Protein AF-A0A521VMC2-F1 (afdb_monomer_lite)

Secondary structure (DSSP, 8-state):
-PPPPP----PPP-----------------PPPPPPP--PPPPPP----------PPPP------PPPPP--------------------------SSS---EEEE-TTS-EEEE-TTS-SSS-TTS-SSSSSS-SS---------------EEE-HHHHHHHHTTT---HHHHHHHHHHHHHHHHHHHHHHHHHHHHHHSTT--HHHHHHHEEEE---SS--EEEEEEP-PPEESTTTS--EEETTEEE-SS--S-EEETT--EE-GGGGGS-EEEE-TTS-EEEEEESSSSS--EEEEEEPPHHHHHHHTTHHHHHHHHHHHHHHHHHHHHHHHHHTTT-

Structure (mmCIF, N/CA/C/O backbone):
data_AF-A0A521VMC2-F1
#
_entry.id   AF-A0A521VMC2-F1
#
loop_
_atom_site.group_PDB
_atom_site.id
_atom_site.type_symbol
_atom_site.label_atom_id
_atom_site.label_alt_id
_atom_site.label_comp_id
_atom_site.label_asym_id
_atom_site.label_entity_id
_atom_site.label_seq_id
_atom_site.pdbx_PDB_ins_code
_atom_site.Cartn_x
_atom_site.Cartn_y
_atom_site.Cartn_z
_atom_site.occupancy
_atom_site.B_iso_or_equiv
_atom_site.auth_seq_id
_atom_site.auth_comp_id
_atom_site.auth_asym_id
_atom_site.auth_atom_id
_atom_site.pdbx_PDB_model_num
ATOM 1 N N . MET A 1 1 ? 78.016 25.605 23.713 1.00 47.38 1 MET A N 1
ATOM 2 C CA . MET A 1 1 ? 77.134 24.576 23.118 1.00 47.38 1 MET A CA 1
ATOM 3 C C . MET A 1 1 ? 75.818 24.563 23.894 1.00 47.38 1 MET A C 1
ATOM 5 O O . MET A 1 1 ? 75.829 24.084 25.021 1.00 47.38 1 MET A O 1
ATOM 9 N N . PRO A 1 2 ? 74.733 25.185 23.397 1.00 53.31 2 PRO A N 1
ATOM 10 C CA . PRO A 1 2 ? 73.486 25.302 24.153 1.00 53.31 2 PRO A CA 1
ATOM 11 C C . PRO A 1 2 ? 72.565 24.083 23.977 1.00 53.31 2 PRO A C 1
ATOM 13 O O . PRO A 1 2 ? 72.491 23.484 22.905 1.00 53.31 2 PRO A O 1
ATOM 16 N N . ALA A 1 3 ? 71.875 23.740 25.066 1.00 48.84 3 ALA A N 1
ATOM 17 C CA . ALA A 1 3 ? 70.981 22.596 25.228 1.00 48.84 3 ALA A CA 1
ATOM 18 C C . ALA A 1 3 ? 69.609 22.775 24.532 1.00 48.84 3 ALA A C 1
ATOM 20 O O . ALA A 1 3 ? 69.144 23.906 24.368 1.00 48.84 3 ALA A O 1
ATOM 21 N N . PRO A 1 4 ? 68.925 21.676 24.151 1.00 62.75 4 PRO A N 1
ATOM 22 C CA . PRO A 1 4 ? 67.634 21.732 23.469 1.00 62.75 4 PRO A CA 1
ATOM 23 C C . PRO A 1 4 ? 66.459 21.951 24.436 1.00 62.75 4 PRO A C 1
ATOM 25 O O . PRO A 1 4 ? 66.307 21.256 25.439 1.00 62.75 4 PRO A O 1
ATOM 28 N N . SER A 1 5 ? 65.588 22.902 24.086 1.00 57.06 5 SER A N 1
ATOM 29 C CA . SER A 1 5 ? 64.347 23.211 24.797 1.00 57.06 5 SER A CA 1
ATOM 30 C C . SER A 1 5 ? 63.204 22.280 24.374 1.00 57.06 5 SER A C 1
ATOM 32 O O . SER A 1 5 ? 62.915 22.082 23.192 1.00 57.06 5 SER A O 1
ATOM 34 N N . THR A 1 6 ? 62.519 21.700 25.358 1.00 60.75 6 THR A N 1
ATOM 35 C CA . THR A 1 6 ? 61.324 20.874 25.166 1.00 60.75 6 THR A CA 1
ATOM 36 C C . THR A 1 6 ? 60.076 21.759 25.145 1.00 60.75 6 THR A C 1
ATOM 38 O O . THR A 1 6 ? 59.728 22.434 26.111 1.00 60.75 6 THR A O 1
ATOM 41 N N . ARG A 1 7 ? 59.382 21.776 24.001 1.00 55.44 7 ARG A N 1
ATOM 42 C CA . ARG A 1 7 ? 58.152 22.549 23.782 1.00 55.44 7 ARG A CA 1
ATOM 43 C C . ARG A 1 7 ? 56.924 21.680 24.062 1.00 55.44 7 ARG A C 1
ATOM 45 O O . ARG A 1 7 ? 56.519 20.870 23.230 1.00 55.44 7 ARG A O 1
ATOM 52 N N . THR A 1 8 ? 56.315 21.872 25.227 1.00 57.06 8 THR A N 1
ATOM 53 C CA . THR A 1 8 ? 55.084 21.194 25.663 1.00 57.06 8 THR A CA 1
ATOM 54 C C . THR A 1 8 ? 53.866 21.715 24.891 1.00 57.06 8 THR A C 1
ATOM 56 O O . THR A 1 8 ? 53.597 22.915 24.834 1.00 57.06 8 THR A O 1
ATOM 59 N N . LYS A 1 9 ? 53.115 20.801 24.268 1.00 57.03 9 LYS A N 1
ATOM 60 C CA . LYS A 1 9 ? 51.933 21.083 23.443 1.00 57.03 9 LYS A CA 1
ATOM 61 C C . LYS A 1 9 ? 50.690 21.170 24.337 1.00 57.03 9 LYS A C 1
ATOM 63 O O . LYS A 1 9 ? 50.189 20.154 24.807 1.00 57.03 9 LYS A O 1
ATOM 68 N N . VAL A 1 10 ? 50.196 22.386 24.568 1.00 56.59 10 VAL A N 1
ATOM 69 C CA . VAL A 1 10 ? 48.967 22.657 25.333 1.00 56.59 10 VAL A CA 1
ATOM 70 C C . VAL A 1 10 ? 47.746 22.177 24.539 1.00 56.59 10 VAL A C 1
ATOM 72 O O . VAL A 1 10 ? 47.443 22.689 23.458 1.00 56.59 10 VAL A O 1
ATOM 75 N N . GLY A 1 11 ? 47.049 21.169 25.067 1.00 49.25 11 GLY A N 1
ATOM 76 C CA . GLY A 1 11 ? 45.782 20.670 24.539 1.00 49.25 11 GLY A CA 1
ATOM 77 C C . GLY A 1 11 ? 44.644 21.657 24.805 1.00 49.25 11 GLY A C 1
ATOM 78 O O . GLY A 1 11 ? 44.392 22.039 25.945 1.00 49.25 11 GLY A O 1
ATOM 79 N N . ARG A 1 12 ? 43.944 22.073 23.745 1.00 52.28 12 ARG A N 1
ATOM 80 C CA . ARG A 1 12 ? 42.739 22.907 23.836 1.00 52.28 12 ARG A CA 1
ATOM 81 C C . ARG A 1 12 ? 41.585 22.097 24.432 1.00 52.28 12 ARG A C 1
ATOM 83 O O . ARG A 1 12 ? 41.206 21.061 23.889 1.00 52.28 12 ARG A O 1
ATOM 90 N N . GLY A 1 13 ? 41.035 22.599 25.536 1.00 43.31 13 GLY A N 1
ATOM 91 C CA . GLY A 1 13 ? 39.908 22.019 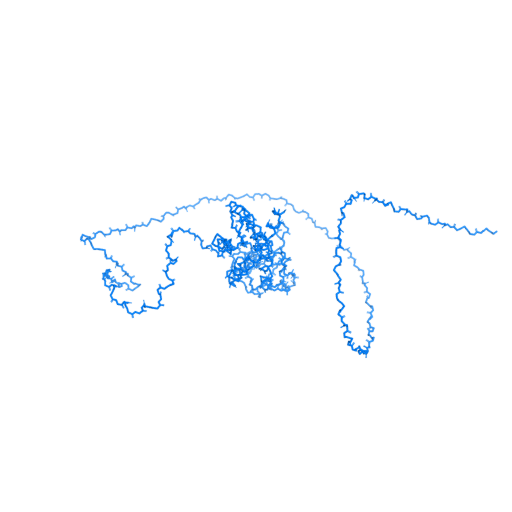26.256 1.00 43.31 13 GLY A CA 1
ATOM 92 C C . GLY A 1 13 ? 38.609 22.021 25.447 1.00 43.31 13 GLY A C 1
ATOM 93 O O . GLY A 1 13 ? 38.193 23.037 24.892 1.00 43.31 13 GLY A O 1
ATOM 94 N N . PHE A 1 14 ? 37.952 20.864 25.419 1.00 46.53 14 PHE A N 1
ATOM 95 C CA . PHE A 1 14 ? 36.577 20.701 24.959 1.00 46.53 14 PHE A CA 1
ATOM 96 C C . PHE A 1 14 ? 35.624 21.168 26.068 1.00 46.53 14 PHE A C 1
ATOM 98 O O . PHE A 1 14 ? 35.497 20.526 27.111 1.00 46.53 14 PHE A O 1
ATOM 105 N N . ALA A 1 15 ? 34.943 22.291 25.843 1.00 47.53 15 ALA A N 1
ATOM 106 C CA . ALA A 1 15 ? 33.894 22.784 26.725 1.00 47.53 15 ALA A CA 1
ATOM 107 C C . ALA A 1 15 ? 32.687 21.828 26.702 1.00 47.53 15 ALA A C 1
ATOM 109 O O . ALA A 1 15 ? 31.980 21.697 25.699 1.00 47.53 15 ALA A O 1
ATOM 110 N N . SER A 1 16 ? 32.443 21.155 27.826 1.00 42.50 16 SER A N 1
ATOM 111 C CA . SER A 1 16 ? 31.274 20.305 28.040 1.00 42.50 16 SER A CA 1
ATOM 112 C C . SER A 1 16 ? 30.053 21.167 28.386 1.00 42.50 16 SER A C 1
ATOM 114 O O . SER A 1 16 ? 29.920 21.718 29.478 1.00 42.50 16 SER A O 1
ATOM 116 N N . ARG A 1 17 ? 29.110 21.286 27.443 1.00 47.78 17 ARG A N 1
ATOM 117 C CA . ARG A 1 17 ? 27.772 21.832 27.714 1.00 47.78 17 ARG A CA 1
ATOM 118 C C . ARG A 1 17 ? 26.993 20.848 28.592 1.00 47.78 17 ARG A C 1
ATOM 120 O O . ARG A 1 17 ? 26.439 19.865 28.102 1.00 47.78 17 ARG A O 1
ATOM 127 N N . ARG A 1 18 ? 26.921 21.138 29.895 1.00 41.91 18 ARG A N 1
ATOM 128 C CA . ARG A 1 18 ? 25.981 20.515 30.841 1.00 41.91 18 ARG A CA 1
ATOM 129 C C . ARG A 1 18 ? 24.544 20.891 30.467 1.00 41.91 18 ARG A C 1
ATOM 131 O O . ARG A 1 18 ? 24.069 21.978 30.776 1.00 41.91 18 ARG A O 1
ATOM 138 N N . SER A 1 19 ? 23.837 19.966 29.827 1.00 47.84 19 SER A N 1
ATOM 139 C CA . SER A 1 19 ? 22.377 19.987 29.716 1.00 47.84 19 SER A CA 1
ATOM 140 C C . SER A 1 19 ? 21.775 19.489 31.033 1.00 47.84 19 SER A C 1
ATOM 142 O O . SER A 1 19 ? 21.706 18.282 31.266 1.00 47.84 19 SER A O 1
ATOM 144 N N . ARG A 1 20 ? 21.309 20.412 31.882 1.00 47.72 20 ARG A N 1
ATOM 145 C CA . ARG A 1 20 ? 20.360 20.112 32.962 1.00 47.72 20 ARG A CA 1
ATOM 146 C C . ARG A 1 20 ? 19.040 19.660 32.322 1.00 47.72 20 ARG A C 1
ATOM 148 O O . ARG A 1 20 ? 18.295 20.485 31.804 1.00 47.72 20 ARG A O 1
ATOM 155 N N . ARG A 1 21 ? 18.753 18.357 32.344 1.00 46.22 21 ARG A N 1
ATOM 156 C CA . ARG A 1 21 ? 17.388 17.840 32.192 1.00 46.22 21 ARG A CA 1
ATOM 157 C C . ARG A 1 21 ? 16.979 17.170 33.491 1.00 46.22 21 ARG A C 1
ATOM 159 O O . ARG A 1 21 ? 17.631 16.244 33.962 1.00 46.22 21 ARG A O 1
ATOM 166 N N . SER A 1 22 ? 15.920 17.734 34.047 1.00 45.59 22 SER A N 1
ATOM 167 C CA . SER A 1 22 ? 15.132 17.277 35.175 1.00 45.59 22 SER A CA 1
ATOM 168 C C . SER A 1 22 ? 14.771 15.798 35.051 1.00 45.59 22 SER A C 1
ATOM 170 O O . SER A 1 22 ? 14.434 15.297 33.976 1.00 45.59 22 SER A O 1
ATOM 172 N N . GLY A 1 23 ? 14.890 15.107 36.183 1.00 42.28 23 GLY A N 1
ATOM 173 C CA . GLY A 1 23 ? 14.627 13.689 36.320 1.00 42.28 23 GLY A CA 1
ATOM 174 C C . GLY A 1 23 ? 13.156 13.346 36.126 1.00 42.28 23 GLY A C 1
ATOM 175 O O . GLY A 1 23 ? 12.252 13.998 36.641 1.00 42.28 23 GLY A O 1
ATOM 176 N N . THR A 1 24 ? 12.932 12.253 35.412 1.00 44.72 24 THR A N 1
ATOM 177 C CA . THR A 1 24 ? 11.741 11.423 35.564 1.00 44.72 24 THR A CA 1
ATOM 178 C C . THR A 1 24 ? 12.272 10.010 35.735 1.00 44.72 24 THR A C 1
ATOM 180 O O . THR A 1 24 ? 12.821 9.429 34.799 1.00 44.72 24 THR A O 1
ATOM 183 N N . ALA A 1 25 ? 12.217 9.508 36.967 1.00 40.84 25 ALA A N 1
ATOM 184 C CA . ALA A 1 25 ? 12.682 8.178 37.318 1.00 40.84 25 ALA A CA 1
ATOM 185 C C . ALA A 1 25 ? 11.869 7.132 36.539 1.00 40.84 25 ALA A C 1
ATOM 187 O O . ALA A 1 25 ? 10.687 6.921 36.803 1.00 40.84 25 ALA A O 1
ATOM 188 N N . GLN A 1 26 ? 12.495 6.490 35.552 1.00 43.34 26 GLN A N 1
ATOM 189 C CA . GLN A 1 26 ? 11.982 5.256 34.973 1.00 43.34 26 GLN A CA 1
ATOM 190 C C . GLN A 1 26 ? 12.549 4.092 35.776 1.00 43.34 26 GLN A C 1
ATOM 192 O O . GLN A 1 26 ? 13.723 3.745 35.653 1.00 43.34 26 GLN A O 1
ATOM 197 N N . ILE A 1 27 ? 11.694 3.493 36.601 1.00 49.38 27 ILE A N 1
ATOM 198 C CA . ILE A 1 27 ? 11.939 2.199 37.228 1.00 49.38 27 ILE A CA 1
ATOM 199 C C . ILE A 1 27 ? 12.006 1.163 36.098 1.00 49.38 27 ILE A C 1
ATOM 201 O O . ILE A 1 27 ? 10.996 0.772 35.513 1.00 49.38 27 ILE A O 1
ATOM 205 N N . PHE A 1 28 ? 13.224 0.756 35.748 1.00 37.28 28 PHE A N 1
ATOM 206 C CA . PHE A 1 28 ? 13.480 -0.378 34.870 1.00 37.28 28 PHE A CA 1
ATOM 207 C C . PHE A 1 28 ? 13.308 -1.664 35.684 1.00 37.28 28 PHE A C 1
ATOM 209 O O . PHE A 1 28 ? 14.240 -2.120 36.344 1.00 37.28 28 PHE A O 1
ATOM 216 N N . CYS A 1 29 ? 12.135 -2.291 35.605 1.00 43.41 29 CYS A N 1
ATOM 217 C CA . CYS A 1 29 ? 11.990 -3.689 36.004 1.00 43.41 29 CYS A CA 1
ATOM 218 C C . CYS A 1 29 ? 12.770 -4.557 35.003 1.00 43.41 29 CYS A C 1
ATOM 220 O O . CYS A 1 29 ? 12.263 -4.936 33.943 1.00 43.41 29 CYS A O 1
ATOM 222 N N . ARG A 1 30 ? 14.041 -4.838 35.316 1.00 35.59 30 ARG A N 1
ATOM 223 C CA . ARG A 1 30 ? 14.834 -5.874 34.648 1.00 35.59 30 ARG A CA 1
ATOM 224 C C . ARG A 1 30 ? 14.176 -7.223 34.925 1.00 35.59 30 ARG A C 1
ATOM 226 O O . ARG A 1 30 ? 14.234 -7.744 36.030 1.00 35.59 30 ARG A O 1
ATOM 233 N N . ARG A 1 31 ? 13.548 -7.783 33.896 1.00 41.66 31 ARG A N 1
ATOM 234 C CA . ARG A 1 31 ? 13.085 -9.172 33.877 1.00 41.66 31 ARG A CA 1
ATOM 235 C C . ARG A 1 31 ? 14.323 -10.089 33.920 1.00 41.66 31 ARG A C 1
ATOM 237 O O . ARG A 1 31 ? 15.208 -9.887 33.081 1.00 41.66 31 ARG A O 1
ATOM 244 N N . PRO A 1 32 ? 14.422 -11.062 34.841 1.00 46.88 32 PRO A N 1
ATOM 245 C CA . PRO A 1 32 ? 15.520 -12.020 34.831 1.00 46.88 32 PRO A CA 1
ATOM 246 C C . PRO A 1 32 ? 15.428 -12.869 33.557 1.00 46.88 32 PRO A C 1
ATOM 248 O O . PRO A 1 32 ? 14.371 -13.408 33.223 1.00 46.88 32 PRO A O 1
ATOM 251 N N . ARG A 1 33 ? 16.529 -12.926 32.799 1.00 44.00 33 ARG A N 1
ATOM 252 C CA . ARG A 1 33 ? 16.690 -13.860 31.682 1.00 44.00 33 ARG A CA 1
ATOM 253 C C . ARG A 1 33 ? 16.953 -15.237 32.280 1.00 44.00 33 ARG A C 1
ATOM 255 O O . ARG A 1 33 ? 17.964 -15.414 32.952 1.00 44.00 33 ARG A O 1
ATOM 262 N N . ALA A 1 34 ? 16.046 -16.177 32.029 1.00 46.88 34 ALA A N 1
ATOM 263 C CA . ALA A 1 34 ? 16.331 -17.593 32.194 1.00 46.88 34 ALA A CA 1
ATOM 264 C C . ALA A 1 34 ? 17.528 -17.954 31.301 1.00 46.88 34 ALA A C 1
ATOM 266 O O . ALA A 1 34 ? 17.599 -17.529 30.144 1.00 46.88 34 ALA A O 1
ATOM 267 N N . ALA A 1 35 ? 18.494 -18.651 31.887 1.00 42.44 35 ALA A N 1
ATOM 268 C CA . ALA A 1 35 ? 19.681 -19.136 31.213 1.00 42.44 35 ALA A CA 1
ATOM 269 C C . ALA A 1 35 ? 19.303 -20.312 30.301 1.00 42.44 35 ALA A C 1
ATOM 271 O O . ALA A 1 35 ? 18.850 -21.344 30.786 1.00 42.44 35 ALA A O 1
ATOM 272 N N . ASP A 1 36 ? 19.500 -20.149 28.993 1.00 49.56 36 ASP A N 1
ATOM 273 C CA . ASP A 1 36 ? 19.502 -21.265 28.047 1.00 49.56 36 ASP A CA 1
ATOM 274 C C . ASP A 1 36 ? 20.882 -21.951 28.076 1.00 49.56 36 ASP A C 1
ATOM 276 O O . ASP A 1 36 ? 21.906 -21.266 27.945 1.00 49.56 36 ASP A O 1
ATOM 280 N N . PRO A 1 37 ? 20.955 -23.287 28.217 1.00 59.66 37 PRO A N 1
ATOM 281 C CA . PRO A 1 37 ? 22.210 -24.016 28.131 1.00 59.66 37 PRO A CA 1
ATOM 282 C C . PRO A 1 37 ? 22.691 -24.089 26.675 1.00 59.66 37 PRO A C 1
ATOM 284 O O . PRO A 1 37 ? 22.075 -24.693 25.795 1.00 59.66 37 PRO A O 1
ATOM 287 N N . VAL A 1 38 ? 23.844 -23.468 26.433 1.00 48.94 38 VAL A N 1
ATOM 288 C CA . VAL A 1 38 ? 24.575 -23.475 25.163 1.00 48.94 38 VAL A CA 1
ATOM 289 C C . VAL A 1 38 ? 25.096 -24.886 24.868 1.00 48.94 38 VAL A C 1
ATOM 291 O O . VAL A 1 38 ? 26.084 -25.325 25.455 1.00 48.94 38 VAL A O 1
ATOM 294 N N . ARG A 1 39 ? 24.489 -25.582 23.898 1.00 49.19 39 ARG A N 1
ATOM 295 C CA . ARG A 1 39 ? 25.140 -26.702 23.198 1.00 49.19 39 ARG A CA 1
ATOM 296 C C . ARG A 1 39 ? 26.198 -26.135 22.249 1.00 49.19 39 ARG A C 1
ATOM 298 O O . ARG A 1 39 ? 25.876 -25.533 21.227 1.00 49.19 39 ARG A O 1
ATOM 305 N N . ARG A 1 40 ? 27.467 -26.311 22.621 1.00 43.00 40 ARG A N 1
ATOM 306 C CA . ARG A 1 40 ? 28.641 -26.022 21.787 1.00 43.00 40 ARG A CA 1
ATOM 307 C C . ARG A 1 40 ? 28.708 -27.038 20.644 1.00 43.00 40 ARG A C 1
ATOM 309 O O . ARG A 1 40 ? 28.748 -28.237 20.898 1.00 43.00 40 ARG A O 1
ATOM 316 N N . ALA A 1 41 ? 28.735 -26.554 19.406 1.00 51.94 41 ALA A N 1
ATOM 317 C CA . ALA A 1 41 ? 29.126 -27.345 18.243 1.00 51.94 41 ALA A CA 1
ATOM 318 C C . ALA A 1 41 ? 30.655 -27.250 18.046 1.00 51.94 41 ALA A C 1
ATOM 320 O O . ALA A 1 41 ? 31.220 -26.181 18.303 1.00 51.94 41 ALA A O 1
ATOM 321 N N . PRO A 1 42 ? 31.332 -28.328 17.609 1.00 59.34 42 PRO A N 1
ATOM 322 C CA . PRO A 1 42 ? 32.771 -28.317 17.377 1.00 59.34 42 PRO A CA 1
ATOM 323 C C . PRO A 1 42 ? 33.139 -27.519 16.119 1.00 59.34 42 PRO A C 1
ATOM 325 O O . PRO A 1 42 ? 32.533 -27.658 15.057 1.00 59.34 42 PRO A O 1
ATOM 328 N N . VAL A 1 43 ? 34.163 -26.681 16.266 1.00 48.09 43 VAL A N 1
ATOM 329 C CA . VAL A 1 43 ? 34.804 -25.900 15.205 1.00 48.09 43 VAL A CA 1
ATOM 330 C C . VAL A 1 43 ? 35.825 -26.797 14.504 1.00 48.09 43 VAL A C 1
ATOM 332 O O . VAL A 1 43 ? 36.722 -27.327 15.152 1.00 48.09 43 VAL A O 1
ATOM 335 N N . SER A 1 44 ? 35.699 -26.961 13.188 1.00 48.12 44 SER A N 1
ATOM 336 C CA . SER A 1 44 ? 36.739 -27.565 12.344 1.00 48.12 44 SER A CA 1
ATOM 337 C C . SER A 1 44 ? 37.728 -26.486 11.877 1.00 48.12 44 SER A C 1
ATOM 339 O O . SER A 1 44 ? 37.274 -25.425 11.437 1.00 48.12 44 SER A O 1
ATOM 341 N N . PRO A 1 45 ? 39.054 -26.711 11.936 1.00 57.34 45 PRO A N 1
ATOM 342 C CA . PRO A 1 45 ? 40.042 -25.804 11.362 1.00 57.34 45 PRO A CA 1
ATOM 343 C C . PRO A 1 45 ? 40.356 -26.217 9.917 1.00 57.34 45 PRO A C 1
ATOM 345 O O . PRO A 1 45 ? 40.604 -27.386 9.638 1.00 57.34 45 PRO A O 1
ATOM 348 N N . GLY A 1 46 ? 40.352 -25.264 8.983 1.00 39.09 46 GLY A N 1
ATOM 349 C CA . GLY A 1 46 ? 40.568 -25.582 7.572 1.00 39.09 46 GLY A CA 1
ATOM 350 C C . GLY A 1 46 ? 40.922 -24.380 6.706 1.00 39.09 46 GLY A C 1
ATOM 351 O O . GLY A 1 46 ? 40.065 -23.838 6.025 1.00 39.09 46 GLY A O 1
ATOM 352 N N . ALA A 1 47 ? 42.213 -24.050 6.732 1.00 38.28 47 ALA A N 1
ATOM 353 C CA . ALA A 1 47 ? 43.050 -23.696 5.585 1.00 38.28 47 ALA A CA 1
ATOM 354 C C . ALA A 1 47 ? 42.871 -22.379 4.784 1.00 38.28 47 ALA A C 1
ATOM 356 O O . ALA A 1 47 ? 41.796 -21.949 4.384 1.00 38.28 47 ALA A O 1
ATOM 357 N N . ALA A 1 48 ? 44.062 -21.885 4.419 1.00 40.97 48 ALA A N 1
ATOM 358 C CA . ALA A 1 48 ? 44.429 -21.164 3.199 1.00 40.97 48 ALA A CA 1
ATOM 359 C C . ALA A 1 48 ? 44.275 -19.634 3.176 1.00 40.97 48 ALA A C 1
ATOM 361 O O . ALA A 1 48 ? 43.308 -19.044 2.698 1.00 40.97 48 ALA A O 1
ATOM 362 N N . ALA A 1 49 ? 45.376 -19.003 3.591 1.00 48.41 49 ALA A N 1
ATOM 363 C CA . ALA A 1 49 ? 45.780 -17.665 3.207 1.00 48.41 49 ALA A CA 1
ATOM 364 C C . ALA A 1 49 ? 45.901 -17.535 1.675 1.00 48.41 49 ALA A C 1
ATOM 366 O O . ALA A 1 49 ? 46.662 -18.257 1.036 1.00 48.41 49 ALA A O 1
ATOM 367 N N . GLY A 1 50 ? 45.195 -16.563 1.098 1.00 45.78 50 GLY A N 1
ATOM 368 C CA . GLY A 1 50 ? 45.336 -16.160 -0.299 1.00 45.78 50 GLY A CA 1
ATOM 369 C C . GLY A 1 50 ? 45.617 -14.666 -0.395 1.00 45.78 50 GLY A C 1
ATOM 370 O O . GLY A 1 50 ? 44.697 -13.851 -0.346 1.00 45.78 50 GLY A O 1
ATOM 371 N N . ARG A 1 51 ? 46.901 -14.313 -0.534 1.00 49.56 51 ARG A N 1
ATOM 372 C CA . ARG A 1 51 ? 47.380 -12.972 -0.901 1.00 49.56 51 ARG A CA 1
ATOM 373 C C . ARG A 1 51 ? 46.654 -12.490 -2.162 1.00 49.56 51 ARG A C 1
ATOM 375 O O . ARG A 1 51 ? 46.650 -13.195 -3.168 1.00 49.56 51 ARG A O 1
ATOM 382 N N . ARG A 1 52 ? 46.123 -11.264 -2.159 1.00 44.94 52 ARG A N 1
ATOM 383 C CA . ARG A 1 52 ? 45.847 -10.531 -3.403 1.00 44.94 52 ARG A CA 1
ATOM 384 C C . ARG A 1 52 ? 46.467 -9.145 -3.356 1.00 44.94 52 ARG A C 1
ATOM 386 O O . ARG A 1 52 ? 46.333 -8.404 -2.389 1.00 44.94 52 ARG A O 1
ATOM 393 N N . GLN A 1 53 ? 47.207 -8.907 -4.427 1.00 45.41 53 GLN A N 1
ATOM 394 C CA . GLN A 1 53 ? 48.111 -7.809 -4.698 1.00 45.41 53 GLN A CA 1
ATOM 395 C C . GLN A 1 53 ? 47.355 -6.491 -4.878 1.00 45.41 53 GLN A C 1
ATOM 397 O O . GLN A 1 53 ? 46.214 -6.461 -5.346 1.00 45.41 53 GLN A O 1
ATOM 402 N N . GLY A 1 54 ? 48.022 -5.407 -4.485 1.00 42.91 54 GLY A N 1
ATOM 403 C CA . GLY A 1 54 ? 47.558 -4.040 -4.660 1.00 42.91 54 GLY A CA 1
ATOM 404 C C . GLY A 1 54 ? 47.498 -3.635 -6.130 1.00 42.91 54 GLY A C 1
ATOM 405 O O . GLY A 1 54 ? 48.348 -4.007 -6.933 1.00 42.91 54 GLY A O 1
ATOM 406 N N . VAL A 1 55 ? 46.486 -2.834 -6.457 1.00 53.91 55 VAL A N 1
ATOM 407 C CA . VAL A 1 55 ? 46.355 -2.148 -7.744 1.00 53.91 55 VAL A CA 1
ATOM 408 C C . VAL A 1 55 ? 46.622 -0.658 -7.501 1.00 53.91 55 VAL A C 1
ATOM 410 O O . VAL A 1 55 ? 45.969 -0.076 -6.628 1.00 53.91 55 VAL A O 1
ATOM 413 N N . PRO A 1 56 ? 47.553 -0.019 -8.231 1.00 58.16 56 PRO A N 1
ATOM 414 C CA . PRO A 1 56 ? 47.807 1.409 -8.093 1.00 58.16 56 PRO A CA 1
ATOM 415 C C . PRO A 1 56 ? 46.675 2.240 -8.717 1.00 58.16 56 PRO A C 1
ATOM 417 O O . PRO A 1 56 ? 46.164 1.945 -9.798 1.00 58.16 56 PRO A O 1
ATOM 420 N N . ARG A 1 57 ? 46.274 3.302 -8.009 1.00 42.91 57 ARG A N 1
ATOM 421 C CA . ARG A 1 57 ? 45.322 4.319 -8.477 1.00 42.91 57 ARG A CA 1
ATOM 422 C C . ARG A 1 57 ? 46.039 5.323 -9.383 1.00 42.91 57 ARG A C 1
ATOM 424 O O . ARG A 1 57 ? 46.987 5.964 -8.945 1.00 42.91 57 ARG A O 1
ATOM 431 N N . ALA A 1 58 ? 45.533 5.499 -10.601 1.00 49.53 58 ALA A N 1
ATOM 432 C CA . ALA A 1 58 ? 45.922 6.583 -11.501 1.00 49.53 58 ALA A CA 1
ATOM 433 C C . ALA A 1 58 ? 45.230 7.917 -11.122 1.00 49.53 58 ALA A C 1
ATOM 435 O O . ALA A 1 58 ? 44.099 7.892 -10.620 1.00 49.53 58 ALA A O 1
ATOM 436 N N . PRO A 1 59 ? 45.869 9.077 -11.369 1.00 54.38 59 PRO A N 1
ATOM 437 C CA . PRO A 1 59 ? 45.313 10.394 -11.070 1.00 54.38 59 PRO A CA 1
ATOM 438 C C . PRO A 1 59 ? 44.285 10.842 -12.122 1.00 54.38 59 PRO A C 1
ATOM 440 O O . PRO A 1 59 ? 44.530 10.818 -13.326 1.00 54.38 59 PRO A O 1
ATOM 443 N N . SER A 1 60 ? 43.117 11.286 -11.656 1.00 47.28 60 SER A N 1
ATOM 444 C CA . SER A 1 60 ? 42.066 11.887 -12.477 1.00 47.28 60 SER A CA 1
ATOM 445 C C . SER A 1 60 ? 42.362 13.368 -12.740 1.00 47.28 60 SER A C 1
ATOM 447 O O . SER A 1 60 ? 42.189 14.198 -11.847 1.00 47.28 60 SER A O 1
ATOM 449 N N . GLY A 1 61 ? 42.772 13.700 -13.965 1.00 42.56 61 GLY A N 1
ATOM 450 C CA . GLY A 1 61 ? 42.830 15.074 -14.466 1.00 42.56 61 GLY A CA 1
ATOM 451 C C . GLY A 1 61 ? 41.426 15.617 -14.751 1.00 42.56 61 GLY A C 1
ATOM 452 O O . GLY A 1 61 ? 40.689 15.063 -15.567 1.00 42.56 61 GLY A O 1
ATOM 453 N N . GLY A 1 62 ? 41.045 16.693 -14.063 1.00 41.00 62 GLY A N 1
ATOM 454 C CA . GLY A 1 62 ? 39.803 17.421 -14.309 1.00 41.00 62 GLY A CA 1
ATOM 455 C C . GLY A 1 62 ? 39.946 18.361 -15.505 1.00 41.00 62 GLY A C 1
ATOM 456 O O . GLY A 1 62 ? 40.761 19.277 -15.473 1.00 41.00 62 GLY A O 1
ATOM 457 N N . ARG A 1 63 ? 39.137 18.155 -16.550 1.00 41.47 63 ARG A N 1
ATOM 458 C CA . ARG A 1 63 ? 38.883 19.161 -17.591 1.00 41.47 63 ARG A CA 1
ATOM 459 C C . ARG A 1 63 ? 37.517 19.792 -17.348 1.00 41.47 63 ARG A C 1
ATOM 461 O O . ARG A 1 63 ? 36.487 19.122 -17.405 1.00 41.47 63 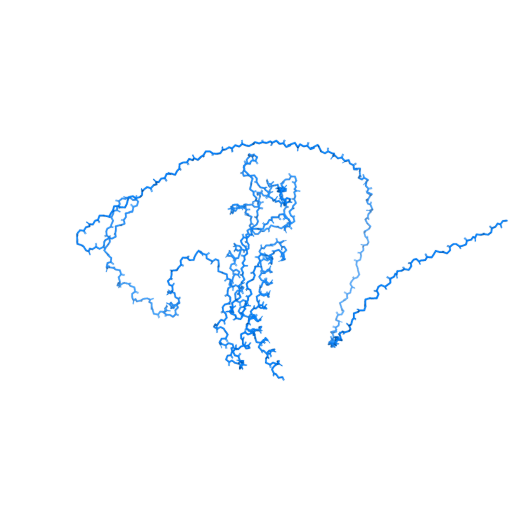ARG A O 1
ATOM 468 N N . GLU A 1 64 ? 37.544 21.084 -17.061 1.00 39.03 64 GLU A N 1
ATOM 469 C CA . GLU A 1 64 ? 36.391 21.958 -16.900 1.00 39.03 64 GLU A CA 1
ATOM 470 C C . GLU A 1 64 ? 35.860 22.343 -18.291 1.00 39.03 64 GLU A C 1
ATOM 472 O O . GLU A 1 64 ? 36.548 22.995 -19.072 1.00 39.03 64 GLU A O 1
ATOM 477 N N . ILE A 1 65 ? 34.646 21.902 -18.636 1.00 45.19 65 ILE A N 1
ATOM 478 C CA . ILE A 1 65 ? 33.969 22.283 -19.884 1.00 45.19 65 ILE A CA 1
ATOM 479 C C . ILE A 1 65 ? 32.890 23.311 -19.532 1.00 45.19 65 ILE A C 1
ATOM 481 O O . ILE A 1 65 ? 31.849 22.968 -18.966 1.00 45.19 65 ILE A O 1
ATOM 485 N N . ARG A 1 66 ? 33.147 24.581 -19.869 1.00 41.41 66 ARG A N 1
ATOM 486 C CA . ARG A 1 66 ? 32.154 25.666 -19.845 1.00 41.41 66 ARG A CA 1
ATOM 487 C C . ARG A 1 66 ? 31.211 25.532 -21.042 1.00 41.41 66 ARG A C 1
ATOM 489 O O . ARG A 1 66 ? 31.660 25.443 -22.180 1.00 41.41 66 ARG A O 1
ATOM 496 N N . PHE A 1 67 ? 29.905 25.583 -20.786 1.00 40.31 67 PHE A N 1
ATOM 497 C CA . PHE A 1 67 ? 28.873 25.712 -21.820 1.00 40.31 67 PHE A CA 1
ATOM 498 C C . PHE A 1 67 ? 28.389 27.167 -21.925 1.00 40.31 67 PHE A C 1
ATOM 500 O O . PHE A 1 67 ? 28.147 27.792 -20.888 1.00 40.31 67 PHE A O 1
ATOM 507 N N . PRO A 1 68 ? 28.183 27.708 -23.141 1.00 49.88 68 PRO A N 1
ATOM 508 C CA . PRO A 1 68 ? 27.601 29.030 -23.323 1.00 49.88 68 PRO A CA 1
ATOM 509 C C . PRO A 1 68 ? 26.078 29.019 -23.109 1.00 49.88 68 PRO A C 1
ATOM 511 O O . PRO A 1 68 ? 25.360 28.109 -23.532 1.00 49.88 68 PRO A O 1
ATOM 514 N N . ARG A 1 69 ? 25.585 30.080 -22.460 1.00 41.44 69 ARG A N 1
ATOM 515 C CA . ARG A 1 69 ? 24.163 30.428 -22.340 1.00 41.44 69 ARG A CA 1
ATOM 516 C C . ARG A 1 69 ? 23.598 30.798 -23.723 1.00 41.44 69 ARG A C 1
ATOM 518 O O . ARG A 1 69 ? 24.047 31.765 -24.322 1.00 41.44 69 ARG A O 1
ATOM 525 N N . ARG A 1 70 ? 22.562 30.087 -24.183 1.00 42.00 70 ARG A N 1
ATOM 526 C CA . ARG A 1 70 ? 21.535 30.604 -25.118 1.00 42.00 70 ARG A CA 1
ATOM 527 C C . ARG A 1 70 ? 20.321 30.966 -24.253 1.00 42.00 70 ARG A C 1
ATOM 529 O O . ARG A 1 70 ? 19.941 30.166 -23.404 1.00 42.00 70 ARG A O 1
ATOM 536 N N . GLY A 1 71 ? 19.756 32.167 -24.290 1.00 37.97 71 GLY A N 1
ATOM 537 C CA . GLY A 1 71 ? 19.334 32.923 -25.467 1.00 37.97 71 GLY A CA 1
ATOM 538 C C . GLY A 1 71 ? 17.807 32.828 -25.505 1.00 37.97 71 GLY A C 1
ATOM 539 O O . GLY A 1 71 ? 17.271 31.833 -25.983 1.00 37.97 71 GLY A O 1
ATOM 540 N N . ALA A 1 72 ? 17.137 33.792 -24.872 1.00 46.28 72 ALA A N 1
ATOM 541 C CA . ALA A 1 72 ? 15.684 33.911 -24.829 1.00 46.28 72 ALA A CA 1
ATOM 542 C C . ALA A 1 72 ? 15.163 34.383 -26.196 1.00 46.28 72 ALA A C 1
ATOM 544 O O . ALA A 1 72 ? 15.740 35.290 -26.788 1.00 46.28 72 ALA A O 1
ATOM 545 N N . GLY A 1 73 ? 14.088 33.766 -26.683 1.00 39.88 73 GLY A N 1
ATOM 546 C CA . GLY A 1 73 ? 13.446 34.101 -27.952 1.00 39.88 73 GLY A CA 1
ATOM 547 C C . GLY A 1 73 ? 11.949 33.830 -27.870 1.00 39.88 73 GLY A C 1
ATOM 548 O O . GLY A 1 73 ? 11.539 32.762 -27.424 1.00 39.88 73 GLY A O 1
ATOM 549 N N . ALA A 1 74 ? 11.183 34.858 -28.216 1.00 40.94 74 ALA A N 1
ATOM 550 C CA . ALA A 1 74 ? 9.752 35.057 -28.034 1.00 40.94 74 ALA A CA 1
ATOM 551 C C . ALA A 1 74 ? 8.851 34.325 -29.056 1.00 40.94 74 ALA A C 1
ATOM 553 O O . ALA A 1 74 ? 9.335 33.647 -29.956 1.00 40.94 74 ALA A O 1
ATOM 554 N N . ALA A 1 75 ? 7.547 34.615 -28.917 1.00 37.81 75 ALA A N 1
ATOM 555 C CA . ALA A 1 75 ? 6.434 34.441 -29.860 1.00 37.81 75 ALA A CA 1
ATOM 556 C C . ALA A 1 75 ? 5.871 33.008 -29.966 1.00 37.81 75 ALA A C 1
ATOM 558 O O . ALA A 1 75 ? 6.603 32.037 -30.080 1.00 37.81 75 ALA A O 1
ATOM 559 N N . GLY A 1 76 ? 4.566 32.753 -29.868 1.00 45.78 76 GLY A N 1
ATOM 560 C CA . GLY A 1 76 ? 3.411 33.596 -30.170 1.00 45.78 76 GLY A CA 1
ATOM 561 C C . GLY A 1 76 ? 2.676 32.944 -31.339 1.00 45.78 76 GLY A C 1
ATOM 562 O O . GLY A 1 76 ? 3.086 33.125 -32.476 1.00 45.78 76 GLY A O 1
ATOM 563 N N . ALA A 1 77 ? 1.637 32.148 -31.071 1.00 39.28 77 ALA A N 1
ATOM 564 C CA . ALA A 1 77 ? 0.743 31.650 -32.116 1.00 39.28 77 ALA A CA 1
ATOM 565 C C . ALA A 1 77 ? -0.646 31.356 -31.537 1.00 39.28 77 ALA A C 1
ATOM 567 O O . ALA A 1 77 ? -0.819 30.498 -30.670 1.00 39.28 77 ALA A O 1
ATOM 568 N N . ALA A 1 78 ? -1.611 32.135 -32.018 1.00 41.75 78 ALA A N 1
ATOM 569 C CA . ALA A 1 78 ? -3.035 32.014 -31.770 1.00 41.75 78 ALA A CA 1
ATOM 570 C C . ALA A 1 78 ? -3.612 30.756 -32.444 1.00 41.75 78 ALA A C 1
ATOM 572 O O . ALA A 1 78 ? -3.184 30.375 -33.532 1.00 41.75 78 ALA A O 1
ATOM 573 N N . LEU A 1 79 ? -4.607 30.137 -31.806 1.00 46.56 79 LEU A N 1
ATOM 574 C CA . LEU A 1 79 ? -5.387 29.027 -32.361 1.00 46.56 79 LEU A CA 1
ATOM 575 C C . LEU A 1 79 ? -6.788 29.519 -32.763 1.00 46.56 79 LEU A C 1
ATOM 577 O O . LEU A 1 79 ? -7.424 30.214 -31.964 1.00 46.56 79 LEU A O 1
ATOM 581 N N . PRO A 1 80 ? -7.308 29.132 -33.942 1.00 52.16 80 PRO A N 1
ATOM 582 C CA . PRO A 1 80 ? -8.681 29.422 -34.326 1.00 52.16 80 PRO A CA 1
ATOM 583 C C . PRO A 1 80 ? -9.681 28.452 -33.677 1.00 52.16 80 PRO A C 1
ATOM 585 O O . PRO A 1 80 ? -9.444 27.251 -33.538 1.00 52.16 80 PRO A O 1
ATOM 588 N N . ARG A 1 81 ? -10.832 29.010 -33.290 1.00 45.00 81 ARG A N 1
ATOM 589 C CA . ARG A 1 81 ? -12.046 28.299 -32.866 1.00 45.00 81 ARG A CA 1
ATOM 590 C C . ARG A 1 81 ? -12.746 27.695 -34.089 1.00 45.00 81 ARG A C 1
ATOM 592 O O . ARG A 1 81 ? -12.974 28.410 -35.058 1.00 45.00 81 ARG A O 1
ATOM 599 N N . GLY A 1 82 ? -13.159 26.428 -34.015 1.00 39.06 82 GLY A N 1
ATOM 600 C CA . GLY A 1 82 ? -13.906 25.773 -35.092 1.00 39.06 82 GLY A CA 1
ATOM 601 C C . GLY A 1 82 ? -14.815 24.634 -34.622 1.00 39.06 82 GLY A C 1
ATOM 602 O O . GLY A 1 82 ? -14.354 23.681 -34.007 1.00 39.06 82 GLY A O 1
ATOM 603 N N . ALA A 1 83 ? -16.098 24.786 -34.963 1.00 37.75 83 ALA A N 1
ATOM 604 C CA . ALA A 1 83 ? -17.152 23.788 -35.181 1.00 37.75 83 ALA A CA 1
ATOM 605 C C . ALA A 1 83 ? -17.562 22.809 -34.053 1.00 37.75 83 ALA A C 1
ATOM 607 O O . ALA A 1 83 ? -16.976 21.750 -33.844 1.00 37.75 83 ALA A O 1
ATOM 608 N N . ARG A 1 84 ? -18.714 23.102 -33.427 1.00 38.81 84 ARG A N 1
ATOM 609 C CA . ARG A 1 84 ? -19.586 22.103 -32.785 1.00 38.81 84 ARG A CA 1
ATOM 610 C C . ARG A 1 84 ? -20.566 21.574 -33.836 1.00 38.81 84 ARG A C 1
ATOM 612 O O . ARG A 1 84 ? -21.438 22.321 -34.268 1.00 38.81 84 ARG A O 1
ATOM 619 N N . ALA A 1 85 ? -20.459 20.298 -34.195 1.00 39.19 85 ALA A N 1
ATOM 620 C CA . ALA A 1 85 ? -21.504 19.586 -34.926 1.00 39.19 85 ALA A CA 1
ATOM 621 C C . ALA A 1 85 ? -22.535 19.031 -33.928 1.00 39.19 85 ALA A C 1
ATOM 623 O O . ALA A 1 85 ? -22.190 18.283 -33.012 1.00 39.19 85 ALA A O 1
ATOM 624 N N . ARG A 1 86 ? -23.801 19.436 -34.082 1.00 39.00 86 ARG A N 1
ATOM 625 C CA . ARG A 1 86 ? -24.958 18.853 -33.391 1.00 39.00 86 ARG A CA 1
ATOM 626 C C . ARG A 1 86 ? -25.462 17.675 -34.227 1.00 39.00 86 ARG A C 1
ATOM 628 O O . ARG A 1 86 ? -25.950 17.887 -35.329 1.00 39.00 86 ARG A O 1
ATOM 635 N N . LEU A 1 87 ? -25.362 16.457 -33.700 1.00 39.09 87 LEU A N 1
ATOM 636 C CA . LEU A 1 87 ? -26.076 15.294 -34.228 1.00 39.09 87 LEU A CA 1
ATOM 637 C C . LEU A 1 87 ? -27.439 15.219 -33.533 1.00 39.09 87 LEU A C 1
ATOM 639 O O . LEU A 1 87 ? -27.515 14.985 -32.328 1.00 39.09 87 LEU A O 1
ATOM 643 N N . GLY A 1 88 ? -28.503 15.481 -34.292 1.00 35.50 88 GLY A N 1
ATOM 644 C CA . GLY A 1 88 ? -29.879 15.227 -33.878 1.00 35.50 88 GLY A CA 1
ATOM 645 C C . GLY A 1 88 ? -30.209 13.748 -34.060 1.00 35.50 88 GLY A C 1
ATOM 646 O O . GLY A 1 88 ? -30.025 13.203 -35.145 1.00 35.50 88 GLY A O 1
ATOM 647 N N . VAL A 1 89 ? -30.686 13.100 -32.999 1.00 38.09 89 VAL A N 1
ATOM 648 C CA . VAL A 1 89 ? -31.268 11.755 -33.059 1.00 38.09 89 VAL A CA 1
ATOM 649 C C . VAL A 1 89 ? -32.780 11.920 -33.153 1.00 38.09 89 VAL A C 1
ATOM 651 O O . VAL A 1 89 ? -33.409 12.443 -32.236 1.00 38.09 89 VAL A O 1
ATOM 654 N N . VAL A 1 90 ? -33.350 11.490 -34.276 1.00 38.72 90 VAL A N 1
ATOM 655 C CA . VAL A 1 90 ? -34.796 11.424 -34.504 1.00 38.72 90 VAL A CA 1
ATOM 656 C C . VAL A 1 90 ? -35.309 10.129 -33.873 1.00 38.72 90 VAL A C 1
ATOM 658 O O . VAL A 1 90 ? -34.976 9.041 -34.337 1.00 38.72 90 VAL A O 1
ATOM 661 N N . GLN A 1 91 ? -36.098 10.228 -32.802 1.00 38.66 91 GLN A N 1
ATOM 662 C CA . GLN A 1 91 ? -36.887 9.106 -32.287 1.00 38.66 91 GLN A CA 1
ATOM 663 C C . GLN A 1 91 ? -38.296 9.186 -32.879 1.00 38.66 91 GLN A C 1
ATOM 665 O O . GLN A 1 91 ? -39.098 10.028 -32.483 1.00 38.66 91 GLN A O 1
ATOM 670 N N . GLY A 1 92 ? -38.589 8.310 -33.840 1.00 36.81 92 GLY A N 1
ATOM 671 C CA . GLY A 1 92 ? -39.947 8.072 -34.319 1.00 36.81 92 GLY A CA 1
ATOM 672 C C . GLY A 1 92 ? -40.642 7.050 -33.422 1.00 36.81 92 GLY A C 1
ATOM 673 O O . GLY A 1 92 ? -40.261 5.883 -33.406 1.00 36.81 92 GLY A O 1
ATOM 674 N N . ALA A 1 93 ? -41.655 7.482 -32.673 1.00 39.59 93 ALA A N 1
ATOM 675 C CA . ALA A 1 93 ? -42.559 6.596 -31.949 1.00 39.59 93 ALA A CA 1
ATOM 676 C C . ALA A 1 93 ? -43.810 6.361 -32.805 1.00 39.59 93 ALA A C 1
ATOM 678 O O . ALA A 1 93 ? -44.668 7.236 -32.912 1.00 39.59 93 ALA A O 1
ATOM 679 N N . ALA A 1 94 ? -43.922 5.183 -33.417 1.00 41.62 94 ALA A N 1
ATOM 680 C CA . ALA A 1 94 ? -45.162 4.754 -34.054 1.00 41.62 94 ALA A CA 1
ATOM 681 C C . ALA A 1 94 ? -46.134 4.252 -32.973 1.00 41.62 94 ALA A C 1
ATOM 683 O O . ALA A 1 94 ? -45.842 3.298 -32.251 1.00 41.62 94 ALA A O 1
ATOM 684 N N . ARG A 1 95 ? -47.290 4.913 -32.838 1.00 37.19 95 ARG A N 1
ATOM 685 C CA . ARG A 1 95 ? -48.410 4.444 -32.011 1.00 37.19 95 ARG A CA 1
ATOM 686 C C . ARG A 1 95 ? -49.282 3.510 -32.848 1.00 37.19 95 ARG A C 1
ATOM 688 O O . ARG A 1 95 ? -49.967 3.975 -33.751 1.00 37.19 95 ARG A O 1
ATOM 695 N N . CYS A 1 96 ? -49.307 2.223 -32.510 1.00 38.53 96 CYS A N 1
ATOM 696 C CA . CYS A 1 96 ? -50.381 1.332 -32.946 1.00 38.53 96 CYS A CA 1
ATOM 697 C C . CYS A 1 96 ? -51.564 1.449 -31.979 1.00 38.53 96 CYS A C 1
ATOM 699 O O . CYS A 1 96 ? -51.405 1.359 -30.759 1.00 38.53 96 CYS A O 1
ATOM 701 N N . ALA A 1 97 ? -52.755 1.670 -32.532 1.00 43.91 97 ALA A N 1
ATOM 702 C CA . ALA A 1 97 ? -54.006 1.615 -31.794 1.00 43.91 97 ALA A CA 1
ATOM 703 C C . ALA A 1 97 ? -54.236 0.185 -31.274 1.00 43.91 97 ALA A C 1
ATOM 705 O O . ALA A 1 97 ? -54.027 -0.775 -32.011 1.00 43.91 97 ALA A O 1
ATOM 706 N N . ARG A 1 98 ? -54.719 0.076 -30.027 1.00 48.97 98 ARG A N 1
ATOM 707 C CA . ARG A 1 98 ? -54.942 -1.149 -29.222 1.00 48.97 98 ARG A CA 1
ATOM 708 C C . ARG A 1 98 ? -53.736 -1.629 -28.400 1.00 48.97 98 ARG A C 1
ATOM 710 O O . ARG A 1 98 ? -53.200 -2.699 -28.639 1.00 48.97 98 ARG A O 1
ATOM 717 N N . GLY A 1 99 ? -53.364 -0.840 -27.388 1.00 46.72 99 GLY A N 1
ATOM 718 C CA . GLY A 1 99 ? -53.084 -1.288 -26.006 1.00 46.72 99 GLY A CA 1
ATOM 719 C C . GLY A 1 99 ? -52.145 -2.471 -25.708 1.00 46.72 99 GLY A C 1
ATOM 720 O O . GLY A 1 99 ? -52.130 -2.912 -24.565 1.00 46.72 99 GLY A O 1
ATOM 721 N N . LEU A 1 100 ? -51.370 -2.987 -26.659 1.00 47.16 100 LEU A N 1
ATOM 722 C CA . LEU A 1 100 ? -50.463 -4.123 -26.474 1.00 47.16 100 LEU A CA 1
ATOM 723 C C . LEU A 1 100 ? -49.016 -3.663 -26.665 1.00 47.16 100 LEU A C 1
ATOM 725 O O . LEU A 1 100 ? -48.654 -3.129 -27.715 1.00 47.16 100 LEU A O 1
ATOM 729 N N . ARG A 1 101 ? -48.180 -3.860 -25.637 1.00 43.50 101 ARG A N 1
ATOM 730 C CA . ARG A 1 101 ? -46.731 -3.654 -25.737 1.00 43.50 101 ARG A CA 1
ATOM 731 C C . ARG A 1 101 ? -46.131 -4.849 -26.467 1.00 43.50 101 ARG A C 1
ATOM 733 O O . ARG A 1 101 ? -46.196 -5.971 -25.984 1.00 43.50 101 ARG A O 1
ATOM 740 N N . LEU A 1 102 ? -45.569 -4.600 -27.643 1.00 47.59 102 LEU A N 1
ATOM 741 C CA . LEU A 1 102 ? -44.778 -5.576 -28.382 1.00 47.59 102 LEU A CA 1
ATOM 742 C C . LEU A 1 102 ? -43.342 -5.073 -28.453 1.00 47.59 102 LEU A C 1
ATOM 744 O O . LEU A 1 102 ? -43.096 -3.907 -28.770 1.00 47.59 102 LEU A O 1
ATOM 748 N N . ARG A 1 103 ? -42.398 -5.965 -28.159 1.00 51.41 103 ARG A N 1
ATOM 749 C CA . ARG A 1 103 ? -40.969 -5.718 -28.318 1.00 51.41 103 ARG A CA 1
ATOM 750 C C . ARG A 1 103 ? -40.538 -6.304 -29.660 1.00 51.41 103 ARG A C 1
ATOM 752 O O . ARG A 1 103 ? -40.743 -7.489 -29.912 1.00 51.41 103 ARG A O 1
ATOM 759 N N . ILE A 1 104 ? -39.994 -5.456 -30.528 1.00 51.34 104 ILE A N 1
ATOM 760 C CA . ILE A 1 104 ? -39.489 -5.851 -31.846 1.00 51.34 104 ILE A CA 1
ATOM 761 C C . ILE A 1 104 ? -37.970 -5.911 -31.741 1.00 51.34 104 ILE A C 1
ATOM 763 O O . ILE A 1 104 ? -37.327 -4.894 -31.480 1.00 51.34 104 ILE A O 1
ATOM 767 N N . GLU A 1 105 ? -37.407 -7.100 -31.934 1.00 52.78 105 GLU A N 1
ATOM 768 C CA . GLU A 1 105 ? -35.966 -7.289 -32.082 1.00 52.78 105 GLU A CA 1
ATOM 769 C C . GLU A 1 105 ? -35.662 -7.664 -33.534 1.00 52.78 105 GLU A C 1
ATOM 771 O O . GLU A 1 105 ? -36.345 -8.492 -34.148 1.00 52.78 105 GLU A O 1
ATOM 776 N N . SER A 1 106 ? -34.655 -6.991 -34.089 1.00 48.84 106 SER A N 1
ATOM 777 C CA . SER A 1 106 ? -34.176 -7.198 -35.452 1.00 48.84 106 SER A CA 1
ATOM 778 C C . SER A 1 106 ? -32.743 -7.695 -35.387 1.00 48.84 106 SER A C 1
ATOM 780 O O . SER A 1 106 ? -31.861 -6.993 -34.887 1.00 48.84 106 SER A O 1
ATOM 782 N N . ASP A 1 107 ? -32.502 -8.882 -35.931 1.00 58.12 107 ASP A N 1
ATOM 783 C CA . ASP A 1 107 ? -31.148 -9.415 -36.042 1.00 58.12 107 ASP A CA 1
ATOM 784 C C . ASP A 1 107 ? -30.411 -8.809 -37.243 1.00 58.12 107 ASP A C 1
ATOM 786 O O . ASP A 1 107 ? -31.016 -8.302 -38.191 1.00 58.12 107 ASP A O 1
ATOM 790 N N . ARG A 1 108 ? -29.073 -8.911 -37.243 1.00 50.88 108 ARG A N 1
ATOM 791 C CA . ARG A 1 108 ? -28.175 -8.353 -38.281 1.00 50.88 108 ARG A CA 1
ATOM 792 C C . ARG A 1 108 ? -28.435 -8.852 -39.714 1.00 50.88 108 ARG A C 1
ATOM 794 O O . ARG A 1 108 ? -27.815 -8.344 -40.639 1.00 50.88 108 ARG A O 1
ATOM 801 N N . VAL A 1 109 ? -29.336 -9.816 -39.900 1.00 57.75 109 VAL A N 1
ATOM 802 C CA . VAL A 1 109 ? -29.737 -10.377 -41.205 1.00 57.75 109 VAL A CA 1
ATOM 803 C C . VAL A 1 109 ? -31.148 -9.914 -41.621 1.00 57.75 109 VAL A C 1
ATOM 805 O O . VAL A 1 109 ? -31.748 -10.474 -42.530 1.00 57.75 109 VAL A O 1
ATOM 808 N N . GLY A 1 110 ? -31.712 -8.900 -40.955 1.00 50.97 110 GLY A N 1
ATOM 809 C CA . GLY A 1 110 ? -32.963 -8.254 -41.377 1.00 50.97 110 GLY A CA 1
ATOM 810 C C . GLY A 1 110 ? -34.237 -9.063 -41.120 1.00 50.97 110 GLY A C 1
ATOM 811 O O . GLY A 1 110 ? -35.282 -8.739 -41.676 1.00 50.97 110 GLY A O 1
ATOM 812 N N . ARG A 1 111 ? -34.185 -10.104 -40.279 1.00 46.84 111 ARG A N 1
ATOM 813 C CA . ARG A 1 111 ? -35.387 -10.820 -39.829 1.00 46.84 111 ARG A CA 1
ATOM 814 C C . ARG A 1 111 ? -35.929 -10.168 -38.563 1.00 46.84 111 ARG A C 1
ATOM 816 O O . ARG A 1 111 ? -35.221 -10.077 -37.564 1.00 46.84 111 ARG A O 1
ATOM 823 N N . THR A 1 112 ? -37.184 -9.743 -38.616 1.00 46.88 112 THR A N 1
ATOM 824 C CA . THR A 1 112 ? -37.945 -9.229 -37.476 1.00 46.88 112 THR A CA 1
ATOM 825 C C . THR A 1 112 ? -38.775 -10.349 -36.861 1.00 46.88 112 THR A C 1
ATOM 827 O O . THR A 1 112 ? -39.520 -11.042 -37.555 1.00 46.88 112 THR A O 1
ATOM 830 N N . ARG A 1 113 ? -38.665 -10.530 -35.541 1.00 47.12 113 ARG A N 1
ATOM 831 C CA . ARG A 1 113 ? -39.577 -11.379 -34.760 1.00 47.12 113 ARG A CA 1
ATOM 832 C C . ARG A 1 113 ? -40.315 -10.525 -33.734 1.00 47.12 113 ARG A C 1
ATOM 834 O O . ARG A 1 113 ? -39.708 -9.720 -33.035 1.00 47.12 113 ARG A O 1
ATOM 841 N N . CYS A 1 114 ? -41.625 -10.737 -33.639 1.00 43.88 114 CYS A N 1
ATOM 842 C CA . CYS A 1 114 ? -42.474 -10.149 -32.607 1.00 43.88 114 CYS A CA 1
ATOM 843 C C . CYS A 1 114 ? -42.692 -11.196 -31.514 1.00 43.88 114 CYS A C 1
ATOM 845 O O . CYS A 1 114 ? -43.289 -12.239 -31.781 1.00 43.88 114 CYS A O 1
ATOM 847 N N . LEU A 1 115 ? -42.204 -10.934 -30.301 1.00 45.12 115 LEU A N 1
ATOM 848 C CA . LEU A 1 115 ? -42.433 -11.802 -29.145 1.00 45.12 115 LEU A CA 1
ATOM 849 C C . LEU A 1 115 ? -43.506 -11.182 -28.239 1.00 45.12 115 LEU A C 1
ATOM 851 O O . LEU A 1 115 ? -43.472 -9.984 -27.951 1.00 45.12 115 LEU A O 1
ATOM 855 N N . ARG A 1 116 ? -44.473 -12.007 -27.822 1.00 46.06 116 ARG A N 1
ATOM 856 C CA . ARG A 1 116 ? -45.522 -11.671 -26.845 1.00 46.06 116 ARG A CA 1
ATOM 857 C C . ARG A 1 116 ? -44.950 -11.873 -25.435 1.00 46.06 116 ARG A C 1
ATOM 859 O O . ARG A 1 116 ? -44.343 -12.908 -25.184 1.00 46.06 116 ARG A O 1
ATOM 866 N N . GLU A 1 117 ? -45.119 -10.902 -24.535 1.00 54.09 117 GLU A N 1
ATOM 867 C CA . GLU A 1 117 ? -44.444 -10.879 -23.218 1.00 54.09 117 GLU A CA 1
ATOM 868 C C . GLU A 1 117 ? -44.977 -11.902 -22.182 1.00 54.09 117 GLU A C 1
ATOM 870 O O . GLU A 1 117 ? -44.378 -12.029 -21.117 1.00 54.09 117 GLU A O 1
ATOM 875 N N . ASP A 1 118 ? -46.017 -12.693 -22.483 1.00 49.31 118 ASP A N 1
ATOM 876 C CA . ASP A 1 118 ? -46.766 -13.436 -21.448 1.00 49.31 118 ASP A CA 1
ATOM 877 C C . ASP A 1 118 ? -46.510 -14.961 -21.347 1.00 49.31 118 ASP A C 1
ATOM 879 O O . ASP A 1 118 ? -47.130 -15.626 -20.522 1.00 49.31 118 ASP A O 1
ATOM 883 N N . GLU A 1 119 ? -45.562 -15.550 -22.086 1.00 45.84 119 GLU A N 1
ATOM 884 C CA . GLU A 1 119 ? -45.314 -17.015 -22.057 1.00 45.84 119 GLU A CA 1
ATOM 885 C C . GLU A 1 119 ? -43.970 -17.427 -21.423 1.00 45.84 119 GLU A C 1
ATOM 887 O O . GLU A 1 119 ? -43.297 -18.353 -21.870 1.00 45.84 119 GLU A O 1
ATOM 892 N N . GLY A 1 120 ? -43.553 -16.742 -20.352 1.00 43.69 120 GLY A N 1
ATOM 893 C CA . GLY A 1 120 ? -42.273 -17.006 -19.673 1.00 43.69 120 GLY A CA 1
ATOM 894 C C . GLY A 1 120 ? -42.344 -17.561 -18.244 1.00 43.69 120 GLY A C 1
ATOM 895 O O . GLY A 1 120 ? -41.297 -17.754 -17.631 1.00 43.69 120 GLY A O 1
ATOM 896 N N . ALA A 1 121 ? -43.533 -17.784 -17.672 1.00 47.56 121 ALA A N 1
ATOM 897 C CA . ALA A 1 121 ? -43.673 -17.946 -16.216 1.00 47.56 121 ALA A CA 1
ATOM 898 C C . ALA A 1 121 ? -43.849 -19.387 -15.685 1.00 47.56 121 ALA A C 1
ATOM 900 O O . ALA A 1 121 ? -43.901 -19.563 -14.471 1.00 47.56 121 ALA A O 1
ATOM 901 N N . ALA A 1 122 ? -43.911 -20.430 -16.524 1.00 44.31 122 ALA A N 1
ATOM 902 C CA . ALA A 1 122 ? -44.408 -21.742 -16.069 1.00 44.31 122 ALA A CA 1
ATOM 903 C C . ALA A 1 122 ? -43.429 -22.936 -16.105 1.00 44.31 122 ALA A C 1
ATOM 905 O O . ALA A 1 122 ? -43.850 -24.040 -15.774 1.00 44.31 122 ALA A O 1
ATOM 906 N N . PHE A 1 123 ? -42.138 -22.776 -16.437 1.00 37.97 123 PHE A N 1
ATOM 907 C CA . PHE A 1 123 ? -41.256 -23.948 -16.657 1.00 37.97 123 PHE A CA 1
ATOM 908 C C . PHE A 1 123 ? -39.997 -24.079 -15.778 1.00 37.97 123 PHE A C 1
ATOM 910 O O . PHE A 1 123 ? -39.133 -24.902 -16.066 1.00 37.97 123 PHE A O 1
ATOM 917 N N . HIS A 1 124 ? -39.889 -23.346 -14.660 1.00 41.09 124 HIS A N 1
ATOM 918 C CA . HIS A 1 124 ? -38.745 -23.485 -13.732 1.00 41.09 124 HIS A CA 1
ATOM 919 C C . HIS A 1 124 ? -39.094 -23.826 -12.269 1.00 41.09 124 HIS A C 1
ATOM 921 O O . HIS A 1 124 ? -38.211 -23.861 -11.413 1.00 41.09 124 HIS A O 1
ATOM 927 N N . ALA A 1 125 ? -40.346 -24.176 -11.965 1.00 43.09 125 ALA A N 1
ATOM 928 C CA . ALA A 1 125 ? -40.828 -24.349 -10.590 1.00 43.09 125 ALA A CA 1
ATOM 929 C C . ALA A 1 125 ? -40.490 -25.692 -9.890 1.00 43.09 125 ALA A C 1
ATOM 931 O O . ALA A 1 125 ? -41.085 -25.994 -8.858 1.00 43.09 125 ALA A O 1
ATOM 932 N N . LEU A 1 126 ? -39.531 -26.498 -10.368 1.00 39.22 126 LEU A N 1
ATOM 933 C CA . LEU A 1 126 ? -39.206 -27.789 -9.722 1.00 39.22 126 LEU A CA 1
ATOM 934 C C . LEU A 1 126 ? -37.712 -28.116 -9.573 1.00 39.22 126 LEU A C 1
ATOM 936 O O . LEU A 1 126 ? -37.339 -29.280 -9.442 1.00 39.22 126 LEU A O 1
ATOM 940 N N . ARG A 1 127 ? -36.838 -27.099 -9.519 1.00 42.38 127 ARG A N 1
ATOM 941 C CA . ARG A 1 127 ? -35.398 -27.307 -9.249 1.00 42.38 127 ARG A CA 1
ATOM 942 C C . ARG A 1 127 ? -34.772 -26.379 -8.197 1.00 42.38 127 ARG A C 1
ATOM 944 O O . ARG A 1 127 ? -33.554 -26.289 -8.123 1.00 42.38 127 ARG A O 1
ATOM 951 N N . ASP A 1 128 ? -35.580 -25.744 -7.345 1.00 42.75 128 ASP A N 1
ATOM 952 C CA . ASP A 1 128 ? -35.114 -24.738 -6.372 1.00 42.75 128 ASP A CA 1
ATOM 953 C C . ASP A 1 128 ? -35.688 -24.937 -4.950 1.00 42.75 128 ASP A C 1
ATOM 955 O O . ASP A 1 128 ? -36.278 -24.038 -4.357 1.00 42.75 128 ASP A O 1
ATOM 959 N N . ARG A 1 129 ? -35.482 -26.116 -4.341 1.00 40.44 129 ARG A N 1
ATOM 960 C CA . ARG A 1 129 ? -35.655 -26.301 -2.875 1.00 40.44 129 ARG A CA 1
ATOM 961 C C . ARG A 1 129 ? -34.342 -26.447 -2.089 1.00 40.44 129 ARG A C 1
ATOM 963 O O . ARG A 1 129 ? -34.376 -26.699 -0.893 1.00 40.44 129 ARG A O 1
ATOM 970 N N . GLY A 1 130 ? -33.190 -26.210 -2.725 1.00 36.69 130 GLY A N 1
ATOM 971 C CA . GLY A 1 130 ? -31.868 -26.224 -2.071 1.00 36.69 130 GLY A CA 1
ATOM 972 C C . GLY A 1 130 ? -31.151 -24.868 -1.963 1.00 36.69 130 GLY A C 1
ATOM 973 O O . GLY A 1 130 ? -30.107 -24.787 -1.325 1.00 36.69 130 GLY A O 1
ATOM 974 N N . ALA A 1 131 ? -31.676 -23.792 -2.562 1.00 42.59 131 ALA A N 1
ATOM 975 C CA . ALA A 1 131 ? -30.942 -22.528 -2.747 1.00 42.59 131 ALA A CA 1
ATOM 976 C C . ALA A 1 131 ? -31.662 -21.280 -2.189 1.00 42.59 131 ALA A C 1
ATOM 978 O O . ALA A 1 131 ? -31.436 -20.159 -2.659 1.00 42.59 131 ALA A O 1
ATOM 979 N N . ALA A 1 132 ? -32.532 -21.461 -1.189 1.00 38.28 132 ALA A N 1
ATOM 980 C CA . ALA A 1 132 ? -33.411 -20.413 -0.657 1.00 38.28 132 ALA A CA 1
ATOM 981 C C . ALA A 1 132 ? -32.949 -19.774 0.673 1.00 38.28 132 ALA A C 1
ATOM 983 O O . ALA A 1 132 ? -33.693 -18.995 1.254 1.00 38.28 132 ALA A O 1
ATOM 984 N N . CYS A 1 133 ? -31.717 -20.027 1.140 1.00 37.31 133 CYS A N 1
ATOM 985 C CA . CYS A 1 133 ? -31.164 -19.346 2.327 1.00 37.31 133 CYS A CA 1
ATOM 986 C C . CYS A 1 133 ? -30.043 -18.328 2.011 1.00 37.31 133 CYS A C 1
ATOM 988 O O . CYS A 1 133 ? -29.494 -17.710 2.919 1.00 37.31 133 CYS A O 1
ATOM 990 N N . ALA A 1 134 ? -29.707 -18.114 0.731 1.00 40.44 134 ALA A N 1
ATOM 991 C CA . ALA A 1 134 ? -28.580 -17.261 0.319 1.00 40.44 134 ALA A CA 1
ATOM 992 C C . ALA A 1 134 ? -28.972 -15.992 -0.469 1.00 40.44 134 ALA A C 1
ATOM 994 O O . ALA A 1 134 ? -28.092 -15.269 -0.932 1.00 40.44 134 ALA A O 1
ATOM 995 N N . ARG A 1 135 ? -30.267 -15.690 -0.643 1.00 40.38 135 ARG A N 1
ATOM 996 C CA . ARG A 1 135 ? -30.730 -14.619 -1.553 1.00 40.38 135 ARG A CA 1
ATOM 997 C C . ARG A 1 135 ? -31.643 -13.559 -0.918 1.00 40.38 135 ARG A C 1
ATOM 999 O O . ARG A 1 135 ? -32.542 -13.058 -1.576 1.00 40.38 135 ARG A O 1
ATOM 1006 N N . SER A 1 136 ? -31.376 -13.149 0.325 1.00 35.59 136 SER A N 1
ATOM 1007 C CA . SER A 1 136 ? -32.078 -12.016 0.969 1.00 35.59 136 SER A CA 1
ATOM 1008 C C . SER A 1 136 ? -31.208 -10.780 1.264 1.00 35.59 136 SER A C 1
ATOM 1010 O O . SER A 1 136 ? -31.664 -9.866 1.941 1.00 35.59 136 SER A O 1
ATOM 1012 N N . ILE A 1 137 ? -29.983 -10.684 0.722 1.00 41.28 137 ILE A N 1
ATOM 1013 C CA . ILE A 1 137 ? -29.113 -9.490 0.889 1.00 41.28 137 ILE A CA 1
ATOM 1014 C C . ILE A 1 137 ? -29.066 -8.593 -0.373 1.00 41.28 137 ILE A C 1
ATOM 1016 O O . ILE A 1 137 ? -28.478 -7.518 -0.364 1.00 41.28 137 ILE A O 1
ATOM 1020 N N . GLY A 1 138 ? -29.719 -8.969 -1.473 1.00 41.25 138 GLY A N 1
ATOM 1021 C CA . GLY A 1 138 ? -29.511 -8.326 -2.776 1.00 41.25 138 GLY A CA 1
ATOM 1022 C C . GLY A 1 138 ? -30.693 -7.529 -3.319 1.00 41.25 138 GLY A C 1
ATOM 1023 O O . GLY A 1 138 ? -31.174 -7.880 -4.387 1.00 41.25 138 GLY A O 1
ATOM 1024 N N . ALA A 1 139 ? -31.168 -6.485 -2.634 1.00 38.09 139 ALA A N 1
ATOM 1025 C CA . ALA A 1 139 ? -32.098 -5.523 -3.245 1.00 38.09 139 ALA A CA 1
ATOM 1026 C C . ALA A 1 139 ? -32.138 -4.176 -2.497 1.00 38.09 139 ALA A C 1
ATOM 1028 O O . ALA A 1 139 ? -33.169 -3.778 -1.961 1.00 38.09 139 ALA A O 1
ATOM 1029 N N . GLN A 1 140 ? -31.021 -3.442 -2.472 1.00 38.72 140 GLN A N 1
ATOM 1030 C CA . GLN A 1 140 ? -31.077 -1.987 -2.298 1.00 38.72 140 GLN A CA 1
ATOM 1031 C C . GLN A 1 140 ? -30.726 -1.312 -3.622 1.00 38.72 140 GLN A C 1
ATOM 1033 O O . GLN A 1 140 ? -29.711 -1.598 -4.252 1.00 38.72 140 GLN A O 1
ATOM 1038 N N . ARG A 1 141 ? -31.672 -0.488 -4.070 1.00 39.84 141 ARG A N 1
ATOM 1039 C CA . ARG A 1 141 ? -31.763 0.130 -5.388 1.00 39.84 141 ARG A CA 1
ATOM 1040 C C . ARG A 1 141 ? -30.664 1.176 -5.608 1.00 39.84 141 ARG A C 1
ATOM 1042 O O . ARG A 1 141 ? -30.572 2.141 -4.861 1.00 39.84 141 ARG A O 1
ATOM 1049 N N . GLY A 1 142 ? -29.910 0.971 -6.687 1.00 39.38 142 GLY A N 1
ATOM 1050 C CA . GLY A 1 142 ? -29.543 1.953 -7.714 1.00 39.38 142 GLY A CA 1
ATOM 1051 C C . GLY A 1 142 ? -29.397 3.422 -7.316 1.00 39.38 142 GLY A C 1
ATOM 1052 O O . GLY A 1 142 ? -30.296 4.218 -7.567 1.00 39.38 142 GLY A O 1
ATOM 1053 N N . GLY A 1 143 ? -28.207 3.786 -6.845 1.00 33.75 143 GLY A N 1
ATOM 1054 C CA . GLY A 1 143 ? -27.580 5.073 -7.138 1.00 33.75 143 GLY A CA 1
ATOM 1055 C C . GLY A 1 143 ? -26.278 4.770 -7.873 1.00 33.75 143 GLY A C 1
ATOM 1056 O O . GLY A 1 143 ? -25.539 3.892 -7.437 1.00 33.75 143 GLY A O 1
ATOM 1057 N N . GLY A 1 144 ? -26.035 5.400 -9.022 1.00 36.84 144 GLY A N 1
ATOM 1058 C CA . GLY A 1 144 ? -24.840 5.162 -9.834 1.00 36.84 144 GLY A CA 1
ATOM 1059 C C . GLY A 1 144 ? -23.561 5.556 -9.096 1.00 36.84 144 GLY A C 1
ATOM 1060 O O . GLY A 1 144 ? -23.100 6.684 -9.226 1.00 36.84 144 GLY A O 1
ATOM 1061 N N . GLU A 1 145 ? -22.990 4.633 -8.328 1.00 36.12 145 GLU A N 1
ATOM 1062 C CA . GLU A 1 145 ? -21.618 4.727 -7.848 1.00 36.12 145 GLU A CA 1
ATOM 1063 C C . GLU A 1 145 ? -20.710 4.145 -8.933 1.00 36.12 145 GLU A C 1
ATOM 1065 O O . GLU A 1 145 ? -20.755 2.952 -9.243 1.00 36.12 145 GLU A O 1
ATOM 1070 N N . GLU A 1 146 ? -19.917 5.026 -9.546 1.00 38.88 146 GLU A N 1
ATOM 1071 C CA . GLU A 1 146 ? -18.706 4.684 -10.292 1.00 38.88 146 GLU A CA 1
ATOM 1072 C C . GLU A 1 146 ? -18.020 3.500 -9.614 1.00 38.88 146 GLU A C 1
ATOM 1074 O O . GLU A 1 146 ? -17.827 3.563 -8.403 1.00 38.88 146 GLU A O 1
ATOM 1079 N N . GLY A 1 147 ? -17.692 2.443 -10.369 1.00 39.81 147 GLY A N 1
ATOM 1080 C CA . GLY A 1 147 ? -17.130 1.183 -9.873 1.00 39.81 147 GLY A CA 1
ATOM 1081 C C . GLY A 1 147 ? -16.052 1.388 -8.812 1.00 39.81 147 GLY A C 1
ATOM 1082 O O . GLY A 1 147 ? -14.865 1.495 -9.117 1.00 39.81 147 GLY A O 1
ATOM 1083 N N . GLY A 1 148 ? -16.496 1.477 -7.561 1.00 44.56 148 GLY A N 1
ATOM 1084 C CA . GLY A 1 148 ? -15.658 1.794 -6.433 1.00 44.56 148 GLY A CA 1
ATOM 1085 C C . GLY A 1 148 ? -14.866 0.550 -6.132 1.00 44.56 148 GLY A C 1
ATOM 1086 O O . GLY A 1 148 ? -15.432 -0.433 -5.654 1.00 44.56 148 GLY A O 1
ATOM 1087 N N . ASP A 1 149 ? -13.568 0.593 -6.437 1.00 54.59 149 ASP A N 1
ATOM 1088 C CA . ASP A 1 149 ? -12.573 -0.335 -5.910 1.00 54.59 149 ASP A CA 1
ATOM 1089 C C . ASP A 1 149 ? -13.001 -0.750 -4.500 1.00 54.59 149 ASP A C 1
ATOM 1091 O O . ASP A 1 149 ? -13.263 0.119 -3.669 1.00 54.59 149 ASP A O 1
ATOM 1095 N N . VAL A 1 150 ? -13.141 -2.051 -4.230 1.00 60.44 150 VAL A N 1
ATOM 1096 C CA . VAL A 1 150 ? -13.627 -2.553 -2.935 1.00 60.44 150 VAL A CA 1
ATOM 1097 C C . VAL A 1 150 ? -12.611 -2.172 -1.857 1.00 60.44 150 VAL A C 1
ATOM 1099 O O . VAL A 1 150 ? -11.670 -2.905 -1.546 1.00 60.44 150 VAL A O 1
ATOM 1102 N N . ILE A 1 151 ? -12.760 -0.965 -1.315 1.00 70.06 151 ILE A N 1
ATOM 1103 C CA . ILE A 1 151 ? -11.879 -0.414 -0.299 1.00 70.06 151 ILE A CA 1
ATOM 1104 C C . ILE A 1 151 ? -12.142 -1.226 0.968 1.00 70.06 151 ILE A C 1
ATOM 1106 O O . ILE A 1 151 ? -13.293 -1.283 1.417 1.00 70.06 151 ILE A O 1
ATOM 1110 N N . PRO A 1 152 ? -11.108 -1.831 1.583 1.00 70.19 152 PRO A N 1
ATOM 1111 C CA . PRO A 1 152 ? -11.272 -2.612 2.795 1.00 70.19 152 PRO A CA 1
ATOM 1112 C C . PRO A 1 152 ? -11.782 -1.683 3.898 1.00 70.19 152 PRO A C 1
ATOM 1114 O O . PRO A 1 152 ? -11.034 -0.906 4.501 1.00 70.19 152 PRO A O 1
ATOM 1117 N N . THR A 1 153 ? -13.091 -1.749 4.117 1.00 81.50 153 THR A N 1
ATOM 1118 C CA . THR A 1 153 ? -13.827 -0.907 5.048 1.00 81.50 153 THR A CA 1
ATOM 1119 C C . THR A 1 153 ? -14.304 -1.791 6.178 1.00 81.50 153 THR A C 1
ATOM 1121 O O . THR A 1 153 ? -15.037 -2.760 5.981 1.00 81.50 153 THR A O 1
ATOM 1124 N N . ILE A 1 154 ? -13.854 -1.475 7.387 1.00 78.31 154 ILE A N 1
ATOM 1125 C CA . ILE A 1 154 ? -14.242 -2.215 8.581 1.00 78.31 154 ILE A CA 1
ATOM 1126 C C . ILE A 1 154 ? -15.349 -1.406 9.245 1.00 78.31 154 ILE A C 1
ATOM 1128 O O . ILE A 1 154 ? -15.080 -0.425 9.944 1.00 78.31 154 ILE A O 1
ATOM 1132 N N . ASN A 1 155 ? -16.599 -1.794 8.992 1.00 78.19 155 ASN A N 1
ATOM 1133 C CA . ASN A 1 155 ? -17.740 -1.258 9.720 1.00 78.19 155 ASN A CA 1
ATOM 1134 C C . ASN A 1 155 ? -17.997 -2.129 10.952 1.00 78.19 155 ASN A C 1
ATOM 1136 O O . ASN A 1 155 ? -18.507 -3.239 10.848 1.00 78.19 155 ASN A O 1
ATOM 1140 N N . VAL A 1 156 ? -17.631 -1.608 12.119 1.00 75.69 156 VAL A N 1
ATOM 1141 C CA . VAL A 1 156 ? -17.711 -2.333 13.393 1.00 75.69 156 VAL A CA 1
ATOM 1142 C C . VAL A 1 156 ? -19.040 -2.154 14.114 1.00 75.69 156 VAL A C 1
ATOM 1144 O O . VAL A 1 156 ? -19.191 -2.694 15.201 1.00 75.69 156 VAL A O 1
ATOM 1147 N N . LYS A 1 157 ? -20.023 -1.424 13.564 1.00 80.75 157 LYS A N 1
ATOM 1148 C CA . LYS A 1 157 ? -21.304 -1.209 14.267 1.00 80.75 157 LYS A CA 1
ATOM 1149 C C . LYS A 1 157 ? -21.952 -2.530 14.706 1.00 80.75 157 LYS A C 1
ATOM 1151 O O . LYS A 1 157 ? -22.362 -2.645 15.856 1.00 80.75 157 LYS A O 1
ATOM 1156 N N . HIS A 1 158 ? -21.964 -3.534 13.828 1.00 81.50 158 HIS A N 1
ATOM 1157 C CA . HIS A 1 158 ? -22.495 -4.863 14.148 1.00 81.50 158 HIS A CA 1
ATOM 1158 C C . HIS A 1 158 ? -21.585 -5.643 15.111 1.00 81.50 158 HIS A C 1
ATOM 1160 O O . HIS A 1 158 ? -22.071 -6.223 16.083 1.00 81.50 158 HIS A O 1
ATOM 1166 N N . ASP A 1 159 ? -20.266 -5.591 14.904 1.00 81.75 159 ASP A N 1
ATOM 1167 C CA . ASP A 1 159 ? -19.288 -6.293 15.746 1.00 81.75 159 ASP A CA 1
ATOM 1168 C C . ASP A 1 159 ? -19.272 -5.764 17.189 1.00 81.75 159 ASP A C 1
ATOM 1170 O O . ASP A 1 159 ? -19.088 -6.526 18.138 1.00 81.75 159 ASP A O 1
ATOM 1174 N N . LEU A 1 160 ? -19.497 -4.461 17.380 1.00 85.31 160 LEU A N 1
ATOM 1175 C CA . LEU A 1 160 ? -19.475 -3.821 18.694 1.00 85.31 160 LEU A CA 1
ATOM 1176 C C . LEU A 1 160 ? -20.588 -4.316 19.602 1.00 85.31 160 LEU A C 1
ATOM 1178 O O . LEU A 1 160 ? -20.332 -4.525 20.786 1.00 85.31 160 LEU A O 1
ATOM 1182 N N . ASN A 1 161 ? -21.792 -4.523 19.070 1.00 84.69 161 ASN A N 1
ATOM 1183 C CA . ASN A 1 161 ? -22.907 -5.029 19.865 1.00 84.69 161 ASN A CA 1
ATOM 1184 C C . ASN A 1 161 ? -22.576 -6.427 20.398 1.00 84.69 161 ASN A C 1
ATOM 1186 O O . ASN A 1 161 ? -22.632 -6.641 21.611 1.00 84.69 161 ASN A O 1
ATOM 1190 N N . ARG A 1 162 ? -22.086 -7.313 19.520 1.00 85.25 162 ARG A N 1
ATOM 1191 C CA . ARG A 1 162 ? -21.666 -8.677 19.875 1.00 85.25 162 ARG A CA 1
ATOM 1192 C C . ARG A 1 162 ? -20.528 -8.696 20.896 1.00 85.25 162 ARG A C 1
ATOM 1194 O O . ARG A 1 162 ? -20.581 -9.456 21.854 1.00 85.25 162 ARG A O 1
ATOM 1201 N N . LEU A 1 163 ? -19.510 -7.854 20.715 1.00 84.56 163 LEU A N 1
ATOM 1202 C CA . LEU A 1 163 ? -18.357 -7.797 21.621 1.00 84.56 163 LEU A CA 1
ATOM 1203 C C . LEU A 1 163 ? -18.685 -7.131 22.966 1.00 84.56 163 LEU A C 1
ATOM 1205 O O . LEU A 1 163 ? -18.020 -7.412 23.960 1.00 84.56 163 LEU A O 1
ATOM 1209 N N . SER A 1 164 ? -19.677 -6.238 23.010 1.00 81.62 164 SER A N 1
ATOM 1210 C CA . SER A 1 164 ? -20.008 -5.487 24.226 1.00 81.62 164 SER A CA 1
ATOM 1211 C C . SER A 1 164 ? -20.873 -6.241 25.225 1.00 81.62 164 SER A C 1
ATOM 1213 O O . SER A 1 164 ? -20.735 -5.986 26.420 1.00 81.62 164 SER A O 1
ATOM 1215 N N . ALA A 1 165 ? -21.695 -7.187 24.760 1.00 82.25 165 ALA A N 1
ATOM 1216 C CA . ALA A 1 165 ? -22.591 -7.961 25.617 1.00 82.25 165 ALA A CA 1
ATOM 1217 C C . ALA A 1 165 ? -21.847 -8.702 26.747 1.00 82.25 165 ALA A C 1
ATOM 1219 O O . ALA A 1 165 ? -22.386 -8.849 27.835 1.00 82.25 165 ALA A O 1
ATOM 1220 N N . GLY A 1 166 ? -20.588 -9.101 26.529 1.00 83.00 166 GLY A N 1
ATOM 1221 C CA . GLY A 1 166 ? -19.798 -9.838 27.522 1.00 83.00 166 GLY A CA 1
ATOM 1222 C C . GLY A 1 166 ? -18.917 -8.998 28.456 1.00 83.00 166 GLY A C 1
ATOM 1223 O O . GLY A 1 166 ? -18.257 -9.571 29.313 1.00 83.00 166 GLY A O 1
ATOM 1224 N N . LEU A 1 167 ? -18.826 -7.672 28.284 1.00 84.69 167 LEU A N 1
ATOM 1225 C CA . LEU A 1 167 ? -17.799 -6.859 28.967 1.00 84.69 167 LEU A CA 1
ATOM 1226 C C . LEU A 1 167 ? -18.343 -5.821 29.961 1.00 84.69 167 LEU A C 1
ATOM 1228 O O . LEU A 1 167 ? -17.545 -5.182 30.642 1.00 84.69 167 LEU A O 1
ATOM 1232 N N . GLY A 1 168 ? -19.662 -5.611 30.027 1.00 86.19 168 GLY A N 1
ATOM 1233 C CA . GLY A 1 168 ? -20.280 -4.684 30.989 1.00 86.19 168 GLY A CA 1
ATOM 1234 C C . GLY A 1 168 ? -19.819 -3.219 30.880 1.00 86.19 168 GLY A C 1
ATOM 1235 O O . GLY A 1 168 ? -19.893 -2.476 31.856 1.00 86.19 168 GLY A O 1
ATOM 1236 N N . LEU A 1 169 ? -19.299 -2.785 29.723 1.00 87.12 169 LEU A N 1
ATOM 1237 C CA . LEU A 1 169 ? -18.836 -1.404 29.531 1.00 87.12 169 LEU A CA 1
ATOM 1238 C C . LEU A 1 169 ? -19.999 -0.428 29.364 1.00 87.12 169 LEU A C 1
ATOM 1240 O O . LEU A 1 169 ? -20.942 -0.689 28.615 1.00 87.12 169 LEU A O 1
ATOM 1244 N N . LEU A 1 170 ? -19.836 0.769 29.932 1.00 90.06 170 LEU A N 1
ATOM 1245 C CA . LEU A 1 170 ? -20.682 1.917 29.616 1.00 90.06 170 LEU A CA 1
ATOM 1246 C C . LEU A 1 170 ? -20.591 2.256 28.119 1.00 90.06 170 LEU A C 1
ATOM 1248 O O . LEU A 1 170 ? -19.533 2.139 27.491 1.00 90.06 170 LEU A O 1
ATOM 1252 N N . THR A 1 171 ? -21.690 2.743 27.543 1.00 89.38 171 THR A N 1
ATOM 1253 C CA . THR A 1 171 ? -21.804 3.055 26.106 1.00 89.38 171 THR A CA 1
ATOM 1254 C C . THR A 1 171 ? -20.722 4.029 25.620 1.00 89.38 171 THR A C 1
ATOM 1256 O O . THR A 1 171 ? -20.127 3.815 24.557 1.00 89.38 171 THR A O 1
ATOM 1259 N N . ALA A 1 172 ? -20.402 5.050 26.421 1.00 90.00 172 ALA A N 1
ATOM 1260 C CA . ALA A 1 172 ? -19.370 6.040 26.117 1.00 90.00 172 ALA A CA 1
ATOM 1261 C C . ALA A 1 172 ? -17.944 5.455 26.151 1.00 90.00 172 ALA A C 1
ATOM 1263 O O . ALA A 1 172 ? -17.110 5.760 25.292 1.00 90.00 172 ALA A O 1
ATOM 1264 N N . GLU A 1 173 ? -17.645 4.591 27.122 1.00 93.44 173 GLU A N 1
ATOM 1265 C CA . GLU A 1 173 ? -16.333 3.944 27.244 1.00 93.44 173 GLU A CA 1
ATOM 1266 C C . GLU A 1 173 ? -16.115 2.913 26.141 1.00 93.44 173 GLU A C 1
ATOM 1268 O O . GLU A 1 173 ? -15.035 2.868 25.543 1.00 93.44 173 GLU A O 1
ATOM 1273 N N . ARG A 1 174 ? -17.173 2.165 25.804 1.00 93.44 174 ARG A N 1
ATOM 1274 C CA . ARG A 1 174 ? -17.212 1.234 24.676 1.00 93.44 174 ARG A CA 1
ATOM 1275 C C . ARG A 1 174 ? -16.808 1.927 23.381 1.00 93.44 174 ARG A C 1
ATOM 1277 O O . ARG A 1 174 ? -15.929 1.432 22.677 1.00 93.44 174 ARG A O 1
ATOM 1284 N N . MET A 1 175 ? -17.392 3.089 23.080 1.00 94.06 175 MET A N 1
ATOM 1285 C CA . MET A 1 175 ? -17.073 3.812 21.846 1.00 94.06 175 MET A CA 1
ATOM 1286 C C . MET A 1 175 ? -15.629 4.331 21.838 1.00 94.06 175 MET A C 1
ATOM 1288 O O . MET A 1 175 ? -14.914 4.208 20.842 1.00 94.06 175 MET A O 1
ATOM 1292 N N . LYS A 1 176 ? -15.140 4.845 22.973 1.00 95.25 176 LYS A N 1
ATOM 1293 C CA . LYS A 1 176 ? -13.743 5.289 23.108 1.00 95.25 176 LYS A CA 1
ATOM 1294 C C . LYS A 1 176 ? -12.748 4.134 22.935 1.00 95.25 176 LYS A C 1
ATOM 1296 O O . LYS A 1 176 ? -11.699 4.336 22.318 1.00 95.25 176 LYS A O 1
ATOM 1301 N N . ALA A 1 177 ? -13.048 2.952 23.475 1.00 95.81 177 ALA A N 1
ATOM 1302 C CA . ALA A 1 177 ? -12.240 1.746 23.288 1.00 95.81 177 ALA A CA 1
ATOM 1303 C C . ALA A 1 177 ? -12.276 1.274 21.825 1.00 95.81 177 ALA A C 1
ATOM 1305 O O . ALA A 1 177 ? -11.224 1.029 21.236 1.00 95.81 177 ALA A O 1
ATOM 1306 N N . ALA A 1 178 ? -13.460 1.259 21.206 1.00 95.44 178 ALA A N 1
ATOM 1307 C CA . ALA A 1 178 ? -13.662 0.893 19.805 1.00 95.44 178 ALA A CA 1
ATOM 1308 C C . ALA A 1 178 ? -12.833 1.752 18.846 1.00 95.44 178 ALA A C 1
ATOM 1310 O O . ALA A 1 178 ? -12.076 1.226 18.032 1.00 95.44 178 ALA A O 1
ATOM 1311 N N . VAL A 1 179 ? -12.910 3.079 18.978 1.00 96.56 179 VAL A N 1
ATOM 1312 C CA . VAL A 1 179 ? -12.172 4.023 18.125 1.00 96.56 179 VAL A CA 1
ATOM 1313 C C . VAL A 1 179 ? -10.658 3.830 18.250 1.00 96.56 179 VAL A C 1
ATOM 1315 O O . VAL A 1 179 ? -9.934 3.860 17.250 1.00 96.56 179 VAL A O 1
ATOM 1318 N N . ARG A 1 180 ? -10.150 3.600 19.468 1.00 97.44 180 ARG A N 1
ATOM 1319 C CA . ARG A 1 180 ? -8.724 3.312 19.682 1.00 97.44 180 ARG A CA 1
ATOM 1320 C C . ARG A 1 180 ? -8.320 1.976 19.066 1.00 97.44 180 ARG A C 1
ATOM 1322 O O . ARG A 1 180 ? -7.294 1.917 18.385 1.00 97.44 180 ARG A O 1
ATOM 1329 N N . ALA A 1 181 ? -9.136 0.943 19.253 1.00 97.12 181 ALA A N 1
ATOM 1330 C CA . ALA A 1 181 ? -8.892 -0.382 18.705 1.00 97.12 181 ALA A CA 1
ATOM 1331 C C . ALA A 1 181 ? -8.890 -0.386 17.170 1.00 97.12 181 ALA A C 1
ATOM 1333 O O . ALA A 1 181 ? -7.974 -0.946 16.566 1.00 97.12 181 ALA A O 1
ATOM 1334 N N . LEU A 1 182 ? -9.834 0.316 16.537 1.00 96.06 182 LEU A N 1
ATOM 1335 C CA . LEU A 1 182 ? -9.879 0.526 15.087 1.00 96.06 182 LEU A CA 1
ATOM 1336 C C . LEU A 1 182 ? -8.593 1.173 14.568 1.00 96.06 182 LEU A C 1
ATOM 1338 O O . LEU A 1 182 ? -7.940 0.639 13.674 1.00 96.06 182 LEU A O 1
ATOM 1342 N N . ASN A 1 183 ? -8.193 2.306 15.151 1.00 97.31 183 ASN A N 1
ATOM 1343 C CA . ASN A 1 183 ? -7.024 3.057 14.692 1.00 97.31 183 ASN A CA 1
ATOM 1344 C C . ASN A 1 183 ? -5.711 2.268 14.863 1.00 97.31 183 ASN A C 1
ATOM 1346 O O . ASN A 1 183 ? -4.824 2.332 14.002 1.00 97.31 183 ASN A O 1
ATOM 1350 N N . ARG A 1 184 ? -5.585 1.486 15.944 1.00 97.44 184 ARG A N 1
ATOM 1351 C CA . ARG A 1 184 ? -4.448 0.572 16.138 1.00 97.44 184 ARG A CA 1
ATOM 1352 C C . ARG A 1 184 ? -4.454 -0.562 15.123 1.00 97.44 184 ARG A C 1
ATOM 1354 O O . ARG A 1 184 ? -3.444 -0.775 14.457 1.00 97.44 184 ARG A O 1
ATOM 1361 N N . THR A 1 185 ? -5.597 -1.221 14.953 1.00 96.81 185 THR A N 1
ATOM 1362 C CA . THR A 1 185 ? -5.769 -2.311 13.986 1.00 96.81 185 THR A CA 1
ATOM 1363 C C . THR A 1 185 ? -5.409 -1.850 12.579 1.00 96.81 185 THR A C 1
ATOM 1365 O O . THR A 1 185 ? -4.605 -2.493 11.913 1.00 96.81 185 THR A O 1
ATOM 1368 N N . LEU A 1 186 ? -5.901 -0.682 12.160 1.00 95.69 186 LEU A N 1
ATOM 1369 C CA . LEU A 1 186 ? -5.607 -0.099 10.853 1.00 95.69 186 LEU A CA 1
ATOM 1370 C C . LEU A 1 186 ? -4.107 0.145 10.641 1.00 95.69 186 LEU A C 1
ATOM 1372 O O . LEU A 1 186 ? -3.576 -0.110 9.561 1.00 95.69 186 LEU A O 1
ATOM 1376 N N . THR A 1 187 ? -3.405 0.617 11.675 1.00 96.69 187 THR A N 1
ATOM 1377 C CA . THR A 1 187 ? -1.952 0.842 11.618 1.00 96.69 187 THR A CA 1
ATOM 1378 C C . THR A 1 187 ? -1.203 -0.467 11.381 1.00 96.69 187 THR A C 1
ATOM 1380 O O . THR A 1 187 ? -0.284 -0.515 10.556 1.00 96.69 187 THR A O 1
ATOM 1383 N N . THR A 1 188 ? -1.615 -1.536 12.061 1.00 96.75 188 THR A N 1
ATOM 1384 C CA . THR A 1 188 ? -1.014 -2.859 11.893 1.00 96.75 188 THR A CA 1
ATOM 1385 C C . THR A 1 188 ? -1.349 -3.468 10.535 1.00 96.75 188 THR A C 1
ATOM 1387 O O . THR A 1 188 ? -0.438 -3.890 9.828 1.00 96.75 188 THR A O 1
ATOM 1390 N N . VAL A 1 189 ? -2.614 -3.418 10.116 1.00 95.88 189 VAL A N 1
ATOM 1391 C CA . VAL A 1 189 ? -3.076 -3.915 8.808 1.00 95.88 189 VAL A CA 1
ATOM 1392 C C . VAL A 1 189 ? -2.367 -3.190 7.667 1.00 95.88 189 VAL A C 1
ATOM 1394 O O . VAL A 1 189 ? -1.919 -3.826 6.719 1.00 95.88 189 VAL A O 1
ATOM 1397 N N . ARG A 1 190 ? -2.154 -1.872 7.774 1.00 95.94 190 ARG A N 1
ATOM 1398 C CA . ARG A 1 190 ? -1.351 -1.108 6.805 1.00 95.94 190 ARG A CA 1
ATOM 1399 C C . ARG A 1 190 ? 0.086 -1.622 6.722 1.00 95.94 190 ARG A C 1
ATOM 1401 O O . ARG A 1 190 ? 0.671 -1.656 5.642 1.00 95.94 190 ARG A O 1
ATOM 1408 N N . ALA A 1 191 ? 0.694 -1.973 7.854 1.00 97.06 191 ALA A N 1
ATOM 1409 C CA . ALA A 1 191 ? 2.051 -2.504 7.864 1.00 97.06 191 ALA A CA 1
ATOM 1410 C C . ALA A 1 191 ? 2.127 -3.895 7.221 1.00 97.06 191 ALA A C 1
ATOM 1412 O O . ALA A 1 191 ? 3.071 -4.146 6.477 1.00 97.06 191 ALA A O 1
ATOM 1413 N N . GLU A 1 192 ? 1.144 -4.755 7.478 1.00 95.69 192 GLU A N 1
ATOM 1414 C CA . GLU A 1 192 ? 1.031 -6.085 6.870 1.00 95.69 192 GLU A CA 1
ATOM 1415 C C . GLU A 1 192 ? 0.757 -6.001 5.372 1.00 95.69 192 GLU A C 1
ATOM 1417 O O . GLU A 1 192 ? 1.527 -6.545 4.588 1.00 95.69 192 GLU A O 1
ATOM 1422 N N . GLY A 1 193 ? -0.241 -5.219 4.958 1.00 93.94 193 GLY A N 1
ATOM 1423 C CA . GLY A 1 193 ? -0.547 -5.013 3.544 1.00 93.94 193 GLY A CA 1
ATOM 1424 C C . GLY A 1 193 ? 0.624 -4.425 2.768 1.00 93.94 193 GLY A C 1
ATOM 1425 O O . GLY A 1 193 ? 0.874 -4.824 1.638 1.00 93.94 193 GLY A O 1
ATOM 1426 N N . ALA A 1 194 ? 1.426 -3.549 3.381 1.00 96.38 194 ALA A N 1
ATOM 1427 C CA . ALA A 1 194 ? 2.646 -3.055 2.746 1.00 96.38 194 ALA A CA 1
ATOM 1428 C C . ALA A 1 194 ? 3.734 -4.126 2.576 1.00 96.38 194 ALA A C 1
ATOM 1430 O O . ALA A 1 194 ? 4.535 -4.016 1.648 1.00 96.38 194 ALA A O 1
ATOM 1431 N N . ARG A 1 195 ? 3.784 -5.143 3.446 1.00 96.00 195 ARG A N 1
ATOM 1432 C CA . ARG A 1 195 ? 4.691 -6.289 3.284 1.00 96.00 195 ARG A CA 1
ATOM 1433 C C . ARG A 1 195 ? 4.198 -7.209 2.173 1.00 96.00 195 ARG A C 1
ATOM 1435 O O . ARG A 1 195 ? 4.990 -7.532 1.294 1.00 96.00 195 ARG A O 1
ATOM 1442 N N . ASP A 1 196 ? 2.906 -7.529 2.156 1.00 93.44 196 ASP A N 1
ATOM 1443 C CA . ASP A 1 196 ? 2.307 -8.378 1.118 1.00 93.44 196 ASP A CA 1
ATOM 1444 C C . ASP A 1 196 ? 2.429 -7.735 -0.269 1.00 93.44 196 ASP A C 1
ATOM 1446 O O . ASP A 1 196 ? 2.886 -8.364 -1.222 1.00 93.44 196 ASP A O 1
ATOM 1450 N N . MET A 1 197 ? 2.125 -6.438 -0.378 1.00 92.69 197 MET A N 1
ATOM 1451 C CA . MET A 1 197 ? 2.346 -5.677 -1.611 1.00 92.69 197 MET A CA 1
ATOM 1452 C C . MET A 1 197 ? 3.831 -5.591 -1.973 1.00 92.69 197 MET A C 1
ATOM 1454 O O . MET A 1 197 ? 4.171 -5.563 -3.150 1.00 92.69 197 MET A O 1
ATOM 1458 N N . GLY A 1 198 ? 4.739 -5.602 -0.995 1.00 94.00 198 GLY A N 1
ATOM 1459 C CA . GLY A 1 198 ? 6.179 -5.678 -1.247 1.00 94.00 198 GLY A CA 1
ATOM 1460 C C . GLY A 1 198 ? 6.602 -6.958 -1.977 1.00 94.00 198 GLY A C 1
ATOM 1461 O O . GLY A 1 198 ? 7.566 -6.927 -2.743 1.00 94.00 198 GLY A O 1
ATOM 1462 N N . LEU A 1 199 ? 5.863 -8.062 -1.802 1.00 90.69 199 LEU A N 1
ATOM 1463 C CA . LEU A 1 199 ? 6.083 -9.302 -2.554 1.00 90.69 199 LEU A CA 1
ATOM 1464 C C . LEU A 1 199 ? 5.676 -9.150 -4.026 1.00 90.69 199 LEU A C 1
ATOM 1466 O O . LEU A 1 199 ? 6.346 -9.705 -4.897 1.00 90.69 199 LEU A O 1
ATOM 1470 N N . ALA A 1 200 ? 4.616 -8.379 -4.301 1.00 87.19 200 ALA A N 1
ATOM 1471 C CA . ALA A 1 200 ? 4.178 -8.035 -5.658 1.00 87.19 200 ALA A CA 1
ATOM 1472 C C . ALA A 1 200 ? 5.141 -7.044 -6.335 1.00 87.19 200 ALA A C 1
ATOM 1474 O O . ALA A 1 200 ? 5.528 -7.208 -7.489 1.00 87.19 200 ALA A O 1
ATOM 1475 N N . TYR A 1 201 ? 5.580 -6.030 -5.591 1.00 92.44 201 TYR A N 1
ATOM 1476 C CA . TYR A 1 201 ? 6.478 -4.979 -6.058 1.00 92.44 201 TYR A CA 1
ATOM 1477 C C . TYR A 1 201 ? 7.915 -5.236 -5.604 1.00 92.44 201 TYR A C 1
ATOM 1479 O O . TYR A 1 201 ? 8.496 -4.472 -4.823 1.00 92.44 201 TYR A O 1
ATOM 1487 N N . ARG A 1 202 ? 8.523 -6.314 -6.113 1.00 92.44 202 ARG A N 1
ATOM 1488 C CA . ARG A 1 202 ? 9.901 -6.676 -5.755 1.00 92.44 202 ARG A CA 1
ATOM 1489 C C . ARG A 1 202 ? 10.860 -5.513 -6.036 1.00 92.44 202 ARG A C 1
ATOM 1491 O O . ARG A 1 202 ? 10.948 -4.999 -7.145 1.00 92.44 202 ARG A O 1
ATOM 1498 N N . GLY A 1 203 ? 11.613 -5.115 -5.011 1.00 93.00 203 GLY A N 1
ATOM 1499 C CA . GLY A 1 203 ? 12.590 -4.020 -5.087 1.00 93.00 203 GLY A CA 1
ATOM 1500 C C . GLY A 1 203 ? 12.055 -2.646 -4.674 1.00 93.00 203 GLY A C 1
ATOM 1501 O O . GLY A 1 203 ? 12.863 -1.770 -4.367 1.00 93.00 203 GLY A O 1
ATOM 1502 N N . LEU A 1 204 ? 10.735 -2.466 -4.569 1.00 96.06 204 LEU A N 1
ATOM 1503 C CA . LEU A 1 204 ? 10.149 -1.229 -4.064 1.00 96.06 204 LEU A CA 1
ATOM 1504 C C . LEU A 1 204 ? 10.302 -1.147 -2.538 1.00 96.06 204 LEU A C 1
ATOM 1506 O O . LEU A 1 204 ? 10.019 -2.095 -1.805 1.00 96.06 204 LEU A O 1
ATOM 1510 N N . LYS A 1 205 ? 10.741 0.008 -2.027 1.00 96.25 205 LYS A N 1
ATOM 1511 C CA . LYS A 1 205 ? 10.863 0.218 -0.576 1.00 96.25 205 LYS A CA 1
ATOM 1512 C C . LYS A 1 205 ? 9.477 0.190 0.077 1.00 96.25 205 LYS A C 1
ATOM 1514 O O . LYS A 1 205 ? 8.581 0.915 -0.351 1.00 96.25 205 LYS A O 1
ATOM 1519 N N . ILE A 1 206 ? 9.333 -0.528 1.194 1.00 97.12 206 ILE A N 1
ATOM 1520 C CA . ILE A 1 206 ? 8.077 -0.588 1.972 1.00 97.12 206 ILE A CA 1
ATOM 1521 C C . ILE A 1 206 ? 7.601 0.817 2.380 1.00 97.12 206 ILE A C 1
ATOM 1523 O O . ILE A 1 206 ? 6.403 1.092 2.408 1.00 97.12 206 ILE A O 1
ATOM 1527 N N . SER A 1 207 ? 8.523 1.748 2.650 1.00 97.06 207 SER A N 1
ATOM 1528 C CA . SER A 1 207 ? 8.178 3.147 2.932 1.00 97.06 207 SER A CA 1
ATOM 1529 C C . SER A 1 207 ? 7.503 3.847 1.746 1.00 97.06 207 SER A C 1
ATOM 1531 O O . SER A 1 207 ? 6.593 4.646 1.954 1.00 97.06 207 SER A O 1
ATOM 1533 N N . ALA A 1 208 ? 7.886 3.532 0.505 1.00 96.50 208 ALA A N 1
ATOM 1534 C CA . ALA A 1 208 ? 7.245 4.068 -0.692 1.00 96.50 208 ALA A CA 1
ATOM 1535 C C . ALA A 1 208 ? 5.817 3.534 -0.864 1.00 96.50 208 ALA A C 1
ATOM 1537 O O . ALA A 1 208 ? 4.920 4.333 -1.124 1.00 96.50 208 ALA A O 1
ATOM 1538 N N . ILE A 1 209 ? 5.605 2.238 -0.618 1.00 96.81 209 ILE A N 1
ATOM 1539 C CA . ILE A 1 209 ? 4.277 1.604 -0.619 1.00 96.81 209 ILE A CA 1
ATOM 1540 C C . ILE A 1 209 ? 3.386 2.250 0.449 1.00 96.81 209 ILE A C 1
ATOM 1542 O O . ILE A 1 209 ? 2.306 2.753 0.151 1.00 96.81 209 ILE A O 1
ATOM 1546 N N . LYS A 1 210 ? 3.880 2.349 1.691 1.00 96.81 210 LYS A N 1
ATOM 1547 C CA . LYS A 1 210 ? 3.139 2.981 2.792 1.00 96.81 210 LYS A CA 1
ATOM 1548 C C . LYS A 1 210 ? 2.736 4.419 2.470 1.00 96.81 210 LYS A C 1
ATOM 1550 O O . LYS A 1 210 ? 1.626 4.802 2.817 1.00 96.81 210 LYS A O 1
ATOM 1555 N N . ARG A 1 211 ? 3.585 5.214 1.805 1.00 96.31 211 ARG A N 1
ATOM 1556 C CA . ARG A 1 211 ? 3.251 6.603 1.417 1.00 96.31 211 ARG A CA 1
ATOM 1557 C C . ARG A 1 211 ? 2.042 6.701 0.485 1.00 96.31 211 ARG A C 1
ATOM 1559 O O . ARG A 1 211 ? 1.364 7.721 0.506 1.00 96.31 211 ARG A O 1
ATOM 1566 N N . GLN A 1 212 ? 1.774 5.669 -0.310 1.00 95.94 212 GLN A N 1
ATOM 1567 C CA . GLN A 1 212 ? 0.602 5.619 -1.181 1.00 95.94 212 GLN A CA 1
ATOM 1568 C C . GLN A 1 212 ? -0.645 5.034 -0.503 1.00 95.94 212 GLN A C 1
ATOM 1570 O O . GLN A 1 212 ? -1.739 5.153 -1.042 1.00 95.94 212 GLN A O 1
ATOM 1575 N N . MET A 1 213 ? -0.505 4.458 0.691 1.00 96.06 213 MET A N 1
ATOM 1576 C CA . MET A 1 213 ? -1.625 4.046 1.534 1.00 96.06 213 MET A CA 1
ATOM 1577 C C . MET A 1 213 ? -2.036 5.203 2.444 1.00 96.06 213 MET A C 1
ATOM 1579 O O . MET A 1 213 ? -1.274 5.599 3.337 1.00 96.06 213 MET A O 1
ATOM 1583 N N . ARG A 1 214 ? -3.244 5.723 2.245 1.00 94.62 214 ARG A N 1
ATOM 1584 C CA . ARG A 1 214 ? -3.844 6.767 3.082 1.00 94.62 214 ARG A CA 1
ATOM 1585 C C . ARG A 1 214 ? -4.854 6.139 4.035 1.00 94.62 214 ARG A C 1
ATOM 1587 O O . ARG A 1 214 ? -5.572 5.219 3.663 1.00 94.62 214 ARG A O 1
ATOM 1594 N N . PHE A 1 215 ? -4.892 6.630 5.267 1.00 93.94 215 PHE A N 1
ATOM 1595 C CA . PHE A 1 215 ? -5.868 6.190 6.257 1.00 93.94 215 PHE A CA 1
ATOM 1596 C C . PHE A 1 215 ? -6.813 7.337 6.608 1.00 93.94 215 PHE A C 1
ATOM 1598 O O . PHE A 1 215 ? -6.363 8.447 6.895 1.00 93.94 215 PHE A O 1
ATOM 1605 N N . LYS A 1 216 ? -8.112 7.047 6.649 1.00 95.50 216 LYS A N 1
ATOM 1606 C CA . LYS A 1 216 ? -9.104 7.873 7.338 1.00 95.50 216 LYS A CA 1
ATOM 1607 C C . LYS A 1 216 ? -9.285 7.278 8.730 1.00 95.50 216 LYS A C 1
ATOM 1609 O O . LYS A 1 216 ? -9.725 6.135 8.865 1.00 95.50 216 LYS A O 1
ATOM 1614 N N . ARG A 1 217 ? -8.841 8.014 9.754 1.00 96.25 217 ARG A N 1
ATOM 1615 C CA . ARG A 1 217 ? -8.926 7.569 11.153 1.00 96.25 217 ARG A CA 1
ATOM 1616 C C . ARG A 1 217 ? -10.380 7.547 11.608 1.00 96.25 217 ARG A C 1
ATOM 1618 O O . ARG A 1 217 ? -11.150 8.426 11.231 1.00 96.25 217 ARG A O 1
ATOM 1625 N N . ALA A 1 218 ? -10.701 6.590 12.470 1.00 96.75 218 ALA A N 1
ATOM 1626 C CA . ALA A 1 218 ? -11.979 6.569 13.161 1.00 96.75 218 ALA A CA 1
ATOM 1627 C C . ALA A 1 218 ? -12.033 7.693 14.205 1.00 96.75 218 ALA A C 1
ATOM 1629 O O . ALA A 1 218 ? -11.035 7.968 14.885 1.00 96.75 218 ALA A O 1
ATOM 1630 N N . SER A 1 219 ? -13.210 8.297 14.351 1.00 97.06 219 SER A N 1
ATOM 1631 C CA . SER A 1 219 ? -13.560 9.248 15.408 1.00 97.06 219 SER A CA 1
ATOM 1632 C C . SER A 1 219 ? -14.772 8.730 16.189 1.00 97.06 219 SER A C 1
ATOM 1634 O O . SER A 1 219 ? -15.378 7.731 15.809 1.00 97.06 219 SER A O 1
ATOM 1636 N N . GLN A 1 220 ? -15.133 9.382 17.298 1.00 94.69 220 GLN A N 1
ATOM 1637 C CA . GLN A 1 220 ? -16.328 8.990 18.060 1.00 94.69 220 GLN A CA 1
ATOM 1638 C C . GLN A 1 220 ? -17.618 9.229 17.260 1.00 94.69 220 GLN A C 1
ATOM 1640 O O . GLN A 1 220 ? -18.517 8.399 17.310 1.00 94.69 220 GLN A O 1
ATOM 1645 N N . ALA A 1 221 ? -17.672 10.313 16.476 1.00 94.69 221 ALA A N 1
ATOM 1646 C CA . ALA A 1 221 ? -18.791 10.607 15.578 1.00 94.69 221 ALA A CA 1
ATOM 1647 C C . ALA A 1 221 ? -18.854 9.638 14.384 1.00 94.69 221 ALA A C 1
ATOM 1649 O O . ALA A 1 221 ? -19.932 9.247 13.940 1.00 94.69 221 ALA A O 1
ATOM 1650 N N . HIS A 1 222 ? -17.692 9.213 13.879 1.00 93.62 222 HIS A N 1
ATOM 1651 C CA . HIS A 1 222 ? -17.578 8.308 12.738 1.00 93.62 222 HIS A CA 1
ATOM 1652 C C . HIS A 1 222 ? -16.711 7.096 13.109 1.00 93.62 222 HIS A C 1
ATOM 1654 O O . HIS A 1 222 ? -15.502 7.096 12.839 1.00 93.62 222 HIS A O 1
ATOM 1660 N N . PRO A 1 223 ? -17.302 6.044 13.712 1.00 92.69 223 PRO A N 1
ATOM 1661 C CA . PRO A 1 223 ? -16.590 4.843 14.149 1.00 92.69 223 PRO A CA 1
ATOM 1662 C C . PRO A 1 223 ? -16.292 3.895 12.975 1.00 92.69 223 PRO A C 1
ATOM 1664 O O . PRO A 1 223 ? -16.514 2.690 13.050 1.00 92.69 223 PRO A O 1
ATOM 1667 N N . ALA A 1 224 ? -15.800 4.451 11.870 1.00 93.06 224 ALA A N 1
ATOM 1668 C CA . ALA A 1 224 ? -15.378 3.730 10.683 1.00 93.06 224 ALA A CA 1
ATOM 1669 C C . ALA A 1 224 ? -13.931 4.111 10.363 1.00 93.06 224 ALA A C 1
ATOM 1671 O O . ALA A 1 224 ? -13.569 5.288 10.330 1.00 93.06 224 ALA A O 1
ATOM 1672 N N . ALA A 1 225 ? -13.101 3.098 10.138 1.00 93.00 225 ALA A N 1
ATOM 1673 C CA . ALA A 1 225 ? -11.718 3.259 9.719 1.00 93.00 225 ALA A CA 1
ATOM 1674 C C . ALA A 1 225 ? -11.584 2.775 8.275 1.00 93.00 225 ALA A C 1
ATOM 1676 O O . ALA A 1 225 ? -11.993 1.658 7.959 1.00 93.00 225 ALA A O 1
ATOM 1677 N N . VAL A 1 226 ? -11.007 3.614 7.413 1.00 93.44 226 VAL A N 1
ATOM 1678 C CA . VAL A 1 226 ? -10.897 3.332 5.974 1.00 93.44 226 VAL A CA 1
ATOM 1679 C C . VAL A 1 226 ? -9.433 3.384 5.553 1.00 93.44 226 VAL A C 1
ATOM 1681 O O . VAL A 1 226 ? -8.725 4.349 5.865 1.00 93.44 226 VAL A O 1
ATOM 1684 N N . LEU A 1 227 ? -8.973 2.350 4.846 1.00 93.75 227 LEU A N 1
ATOM 1685 C CA . LEU A 1 227 ? -7.649 2.300 4.227 1.00 93.75 227 LEU A CA 1
ATOM 1686 C C . LEU A 1 227 ? -7.786 2.475 2.715 1.00 93.75 227 LEU A C 1
ATOM 1688 O O . LEU A 1 227 ? -8.129 1.535 2.013 1.00 93.75 227 LEU A O 1
ATOM 1692 N N . THR A 1 228 ? -7.481 3.667 2.217 1.00 93.00 228 THR A N 1
ATOM 1693 C CA . THR A 1 228 ? -7.557 3.996 0.787 1.00 93.00 228 THR A CA 1
ATOM 1694 C C . THR A 1 228 ? -6.186 3.872 0.125 1.00 93.00 228 THR A C 1
ATOM 1696 O O . THR A 1 228 ? -5.176 4.317 0.690 1.00 93.00 228 THR A O 1
ATOM 1699 N N . PHE A 1 229 ? -6.142 3.330 -1.089 1.00 93.56 229 PHE A N 1
ATOM 1700 C CA . PHE A 1 229 ? -4.932 3.252 -1.906 1.00 93.56 229 PHE A CA 1
ATOM 1701 C C . PHE A 1 229 ? -4.896 4.408 -2.905 1.00 93.56 229 PHE A C 1
ATOM 1703 O O . PHE A 1 229 ? -5.924 4.868 -3.384 1.00 93.56 229 PHE A O 1
ATOM 1710 N N . SER A 1 230 ? -3.706 4.936 -3.184 1.00 93.50 230 SER A N 1
ATOM 1711 C CA . SER A 1 230 ? -3.546 5.990 -4.182 1.00 93.50 230 SER A CA 1
ATOM 1712 C C . SER A 1 230 ? -3.459 5.398 -5.588 1.00 93.50 230 SER A C 1
ATOM 1714 O O . SER A 1 230 ? -2.641 4.513 -5.831 1.00 93.50 230 SER A O 1
ATOM 1716 N N . ASN A 1 231 ? -4.175 6.007 -6.535 1.00 93.56 231 ASN A N 1
ATOM 1717 C CA . ASN A 1 231 ? -4.088 5.687 -7.969 1.00 93.56 231 ASN A CA 1
ATOM 1718 C C . ASN A 1 231 ? -2.816 6.253 -8.629 1.00 93.56 231 ASN A C 1
ATOM 1720 O O . ASN A 1 231 ? -2.641 6.220 -9.845 1.00 93.56 231 ASN A O 1
ATOM 1724 N N . ARG A 1 232 ? -1.887 6.800 -7.836 1.00 95.12 232 ARG A N 1
ATOM 1725 C CA . ARG A 1 232 ? -0.641 7.362 -8.350 1.00 95.12 232 ARG A CA 1
ATOM 1726 C C . ARG A 1 232 ? 0.307 6.240 -8.768 1.00 95.12 232 ARG A C 1
ATOM 1728 O O . ARG A 1 232 ? 0.816 5.504 -7.928 1.00 95.12 232 ARG A O 1
ATOM 1735 N N . ARG A 1 233 ? 0.642 6.180 -10.053 1.00 95.62 233 ARG A N 1
ATOM 1736 C CA . ARG A 1 233 ? 1.649 5.250 -10.580 1.00 95.62 233 ARG A CA 1
ATOM 1737 C C . ARG A 1 233 ? 3.044 5.503 -10.003 1.00 95.62 233 ARG A C 1
ATOM 1739 O O . ARG A 1 233 ? 3.404 6.634 -9.647 1.00 95.62 233 ARG A O 1
ATOM 1746 N N . PHE A 1 234 ? 3.851 4.448 -9.909 1.00 96.44 234 PHE A N 1
ATOM 1747 C CA . PHE A 1 234 ? 5.222 4.569 -9.422 1.00 96.44 234 PHE A CA 1
ATOM 1748 C C . PHE A 1 234 ? 6.187 4.837 -10.570 1.00 96.44 234 PHE A C 1
ATOM 1750 O O . PHE A 1 234 ? 6.194 4.158 -11.592 1.00 96.44 234 PHE A O 1
ATOM 1757 N N . ARG A 1 235 ? 7.082 5.800 -10.364 1.00 96.44 235 ARG A N 1
ATOM 1758 C CA . ARG A 1 235 ? 8.199 6.041 -11.280 1.00 96.44 235 ARG A CA 1
ATOM 1759 C C . ARG A 1 235 ? 9.226 4.927 -11.143 1.00 96.44 235 ARG A C 1
ATOM 1761 O O . ARG A 1 235 ? 9.536 4.531 -10.017 1.00 96.44 235 ARG A O 1
ATOM 1768 N N . LEU A 1 236 ? 9.793 4.488 -12.265 1.00 96.19 236 LEU A N 1
ATOM 1769 C CA . LEU A 1 236 ? 10.860 3.489 -12.256 1.00 96.19 236 LEU A CA 1
ATOM 1770 C C . LEU A 1 236 ? 12.133 4.026 -11.583 1.00 96.19 236 LEU A C 1
ATOM 1772 O O . LEU A 1 236 ? 12.676 3.410 -10.659 1.00 96.19 236 LEU A O 1
ATOM 1776 N N . PHE A 1 237 ? 12.552 5.228 -11.989 1.00 96.00 237 PHE A N 1
ATOM 1777 C CA . PHE A 1 237 ? 13.735 5.887 -11.446 1.00 96.00 237 PHE A CA 1
ATOM 1778 C C . PHE A 1 237 ? 13.595 6.177 -9.942 1.00 96.00 237 PHE A C 1
ATOM 1780 O O . PHE A 1 237 ? 12.567 6.665 -9.470 1.00 96.00 237 PHE A O 1
ATOM 1787 N N . GLY A 1 238 ? 14.647 5.864 -9.179 1.00 93.69 238 GLY A N 1
ATOM 1788 C CA . GLY A 1 238 ? 14.710 6.024 -7.720 1.00 93.69 238 GLY A CA 1
ATOM 1789 C C . GLY A 1 238 ? 14.089 4.878 -6.908 1.00 93.69 238 GLY A C 1
ATOM 1790 O O . GLY A 1 238 ? 14.511 4.644 -5.775 1.00 93.69 238 GLY A O 1
ATOM 1791 N N . ASN A 1 239 ? 13.147 4.123 -7.480 1.00 94.94 239 ASN A N 1
ATOM 1792 C CA . ASN A 1 239 ? 12.478 3.014 -6.794 1.00 94.94 239 ASN A CA 1
ATOM 1793 C C . ASN A 1 239 ? 13.107 1.649 -7.119 1.00 94.94 239 ASN A C 1
ATOM 1795 O O . ASN A 1 239 ? 13.339 0.871 -6.198 1.00 94.94 239 ASN A O 1
ATOM 1799 N N . TRP A 1 240 ? 13.459 1.383 -8.384 1.00 95.19 240 TRP A N 1
ATOM 1800 C CA . TRP A 1 240 ? 13.952 0.068 -8.846 1.00 95.19 240 TRP A CA 1
ATOM 1801 C C . TRP A 1 240 ? 15.440 0.032 -9.228 1.00 95.19 240 TRP A C 1
ATOM 1803 O O . TRP A 1 240 ? 15.874 -0.819 -10.008 1.00 95.19 240 TRP A O 1
ATOM 1813 N N . ARG A 1 241 ? 16.245 0.943 -8.656 1.00 94.31 241 ARG A N 1
ATOM 1814 C CA . ARG A 1 241 ? 17.690 1.086 -8.953 1.00 94.31 241 ARG A CA 1
ATOM 1815 C C . ARG A 1 241 ? 17.962 1.127 -10.463 1.00 94.31 241 ARG A C 1
ATOM 1817 O O . ARG A 1 241 ? 18.803 0.403 -10.983 1.00 94.31 241 ARG A O 1
ATOM 1824 N N . THR A 1 242 ? 17.166 1.926 -11.159 1.00 95.94 242 THR A N 1
ATOM 1825 C CA . THR A 1 242 ? 17.228 2.084 -12.607 1.00 95.94 242 THR A CA 1
ATOM 1826 C C . THR A 1 242 ? 18.490 2.837 -13.020 1.00 95.94 242 THR A C 1
ATOM 1828 O O . THR A 1 242 ? 18.722 3.942 -12.527 1.00 95.94 242 THR A O 1
ATOM 1831 N N . THR A 1 243 ? 19.252 2.275 -13.957 1.00 96.94 243 THR A N 1
ATOM 1832 C CA . THR A 1 243 ? 20.511 2.843 -14.458 1.00 96.94 243 THR A CA 1
ATOM 1833 C C . THR A 1 243 ? 20.497 2.909 -15.983 1.00 96.94 243 THR A C 1
ATOM 1835 O O . THR A 1 243 ? 20.056 1.969 -16.648 1.00 96.94 243 THR A O 1
ATOM 1838 N N . GLN A 1 244 ? 20.993 4.017 -16.541 1.00 97.44 244 GLN A N 1
ATOM 1839 C CA . GLN A 1 244 ? 21.177 4.161 -17.985 1.00 97.44 244 GLN A CA 1
ATOM 1840 C C . GLN A 1 244 ? 22.396 3.346 -18.414 1.00 97.44 244 GLN A C 1
ATOM 1842 O O . GLN A 1 244 ? 23.467 3.456 -17.822 1.00 97.44 244 GLN A O 1
ATOM 1847 N N . THR A 1 245 ? 22.244 2.563 -19.469 1.00 97.44 245 THR A N 1
ATOM 1848 C CA . THR A 1 245 ? 23.327 1.854 -20.151 1.00 97.44 245 THR A CA 1
ATOM 1849 C C . THR A 1 245 ? 23.399 2.312 -21.608 1.00 97.44 245 THR A C 1
ATOM 1851 O O . THR A 1 245 ? 22.508 3.015 -22.094 1.00 97.44 245 THR A O 1
ATOM 1854 N N . ARG A 1 246 ? 24.447 1.896 -22.330 1.00 95.19 246 ARG A N 1
ATOM 1855 C CA . ARG A 1 246 ? 24.567 2.158 -23.776 1.00 95.19 246 ARG A CA 1
ATOM 1856 C C . ARG A 1 246 ? 23.431 1.517 -24.586 1.00 95.19 246 ARG A C 1
ATOM 1858 O O . ARG A 1 246 ? 23.045 2.056 -25.610 1.00 95.19 246 ARG A O 1
ATOM 1865 N N . ARG A 1 247 ? 22.883 0.394 -24.106 1.00 94.31 247 ARG A N 1
ATOM 1866 C CA . ARG A 1 247 ? 21.809 -0.382 -24.755 1.00 94.31 247 ARG A CA 1
ATOM 1867 C C . ARG A 1 247 ? 20.419 -0.084 -24.171 1.00 94.31 247 ARG A C 1
ATOM 1869 O O . ARG A 1 247 ? 19.574 -0.968 -24.169 1.00 94.31 247 ARG A O 1
ATOM 1876 N N . GLY A 1 248 ? 20.221 1.096 -23.582 1.00 95.62 248 GLY A N 1
ATOM 1877 C CA . GLY A 1 248 ? 18.959 1.491 -22.948 1.00 95.62 248 GLY A CA 1
ATOM 1878 C C . GLY A 1 248 ? 18.989 1.439 -21.426 1.00 95.62 248 GLY A C 1
ATOM 1879 O O . GLY A 1 248 ? 20.030 1.646 -20.800 1.00 95.62 248 GLY A O 1
ATOM 1880 N N . VAL A 1 249 ? 17.845 1.183 -20.802 1.00 97.31 249 VAL A N 1
ATOM 1881 C CA . VAL A 1 249 ? 17.676 1.276 -19.350 1.00 97.31 249 VAL A CA 1
ATOM 1882 C C . VAL A 1 249 ? 17.674 -0.107 -18.706 1.00 97.31 249 VAL A C 1
ATOM 1884 O O . VAL A 1 249 ? 16.862 -0.963 -19.040 1.00 97.31 249 VAL A O 1
ATOM 1887 N N . ARG A 1 250 ? 18.549 -0.315 -17.715 1.00 96.00 250 ARG A N 1
ATOM 1888 C CA . ARG A 1 250 ? 18.573 -1.539 -16.902 1.00 96.00 250 ARG A CA 1
ATOM 1889 C C . ARG A 1 250 ? 17.982 -1.270 -15.522 1.00 96.00 250 ARG A C 1
ATOM 1891 O O . ARG A 1 250 ? 18.335 -0.296 -14.859 1.00 96.00 250 ARG A O 1
ATOM 1898 N N . THR A 1 251 ? 17.113 -2.160 -15.060 1.00 93.94 251 THR A N 1
ATOM 1899 C CA . THR A 1 251 ? 16.548 -2.157 -13.700 1.00 93.94 251 THR A CA 1
ATOM 1900 C C . THR A 1 251 ? 17.046 -3.366 -12.922 1.00 93.94 251 THR A C 1
ATOM 1902 O O . THR A 1 251 ? 17.168 -4.450 -13.486 1.00 93.94 251 THR A O 1
ATOM 1905 N N . GLY A 1 252 ? 17.319 -3.207 -11.625 1.00 91.25 252 GLY A N 1
ATOM 1906 C CA . GLY A 1 252 ? 17.811 -4.320 -10.804 1.00 91.25 252 GLY A CA 1
ATOM 1907 C C . GLY A 1 252 ? 16.743 -5.379 -10.518 1.00 91.25 252 GLY A C 1
ATOM 1908 O O . GLY A 1 252 ? 17.017 -6.572 -10.555 1.00 91.25 252 GLY A O 1
ATOM 1909 N N . ARG A 1 253 ? 15.516 -4.941 -10.232 1.00 93.31 253 ARG A N 1
ATOM 1910 C CA . ARG A 1 253 ? 14.328 -5.793 -10.101 1.00 93.31 253 ARG A CA 1
ATOM 1911 C C . ARG A 1 253 ? 13.210 -5.111 -10.868 1.00 93.31 253 ARG A C 1
ATOM 1913 O O . ARG A 1 253 ? 13.106 -3.890 -10.787 1.00 93.31 253 ARG A O 1
ATOM 1920 N N . LEU A 1 254 ? 12.424 -5.867 -11.619 1.00 91.69 254 LEU A N 1
ATOM 1921 C CA . LEU A 1 254 ? 11.279 -5.317 -12.332 1.00 91.69 254 LEU A CA 1
ATOM 1922 C C . LEU A 1 254 ? 10.029 -5.374 -11.446 1.00 91.69 254 LEU A C 1
ATOM 1924 O O . LEU A 1 254 ? 9.896 -6.304 -10.642 1.00 91.69 254 LEU A O 1
ATOM 1928 N N . PRO A 1 255 ? 9.122 -4.387 -11.554 1.00 92.44 255 PRO A N 1
ATOM 1929 C CA . PRO A 1 255 ? 7.757 -4.574 -11.081 1.00 92.44 255 PRO A CA 1
ATOM 1930 C C . PRO A 1 255 ? 7.104 -5.735 -11.845 1.00 92.44 255 PRO A C 1
ATOM 1932 O O . PRO A 1 255 ? 7.562 -6.112 -12.921 1.00 92.44 255 PRO A O 1
ATOM 1935 N N . PHE A 1 256 ? 6.013 -6.281 -11.307 1.00 91.25 256 PHE A N 1
ATOM 1936 C CA . PHE A 1 256 ? 5.284 -7.377 -11.956 1.00 91.25 256 PHE A CA 1
ATOM 1937 C C . PHE A 1 256 ? 4.728 -7.005 -13.343 1.00 91.25 256 PHE A C 1
ATOM 1939 O O . PHE A 1 256 ? 4.441 -7.889 -14.140 1.00 91.25 256 PHE A O 1
ATOM 1946 N N . ARG A 1 257 ? 4.573 -5.706 -13.621 1.00 94.25 257 ARG A N 1
ATOM 1947 C CA . ARG A 1 257 ? 4.054 -5.162 -14.874 1.00 94.25 257 ARG A CA 1
ATOM 1948 C C . ARG A 1 257 ? 4.625 -3.767 -15.118 1.00 94.25 257 ARG A C 1
ATOM 1950 O O . ARG A 1 257 ? 4.861 -3.015 -14.167 1.00 94.25 257 ARG A O 1
ATOM 1957 N N . LEU A 1 258 ? 4.848 -3.434 -16.385 1.00 96.50 258 LEU A N 1
ATOM 1958 C CA . LEU A 1 258 ? 5.243 -2.103 -16.844 1.00 96.50 258 LEU A CA 1
ATOM 1959 C C . LEU A 1 258 ? 4.105 -1.469 -17.633 1.00 96.50 258 LEU A C 1
ATOM 1961 O O . LEU A 1 258 ? 3.369 -2.154 -18.344 1.00 96.50 258 LEU A O 1
ATOM 1965 N N . GLU A 1 259 ? 3.984 -0.153 -17.513 1.00 96.88 259 GLU A N 1
ATOM 1966 C CA . GLU A 1 259 ? 2.949 0.619 -18.184 1.00 96.88 259 GLU A CA 1
ATOM 1967 C C . GLU A 1 259 ? 3.486 1.929 -18.731 1.00 96.88 259 GLU A C 1
ATOM 1969 O O . GLU A 1 259 ? 4.460 2.492 -18.228 1.00 96.88 259 GLU A O 1
ATOM 1974 N N . THR A 1 260 ? 2.801 2.459 -19.733 1.00 97.12 260 THR A N 1
ATOM 1975 C CA . THR A 1 260 ? 2.997 3.837 -20.172 1.00 97.12 260 THR A CA 1
ATOM 1976 C C . THR A 1 260 ? 2.266 4.813 -19.245 1.00 97.12 260 THR A C 1
ATOM 1978 O O . THR A 1 260 ? 1.391 4.449 -18.452 1.00 97.12 260 THR A O 1
ATOM 1981 N N . GLY A 1 261 ? 2.561 6.106 -19.375 1.00 93.69 261 GLY A N 1
ATOM 1982 C CA . GLY A 1 261 ? 1.780 7.179 -18.754 1.00 93.69 261 GLY A CA 1
ATOM 1983 C C . GLY A 1 261 ? 0.293 7.145 -19.140 1.00 93.69 261 GLY A C 1
ATOM 1984 O O . GLY A 1 261 ? -0.543 7.562 -18.344 1.00 93.69 261 GLY A O 1
ATOM 1985 N N . GLY A 1 262 ? -0.048 6.558 -20.292 1.00 93.56 262 GLY A N 1
ATOM 1986 C CA . GLY A 1 262 ? -1.427 6.323 -20.731 1.00 93.56 262 GLY A CA 1
ATOM 1987 C C . GLY A 1 262 ? -2.073 5.042 -20.187 1.00 93.56 262 GLY A C 1
ATOM 1988 O O . GLY A 1 262 ? -3.270 4.867 -20.345 1.00 93.56 262 GLY A O 1
ATOM 1989 N N . GLY A 1 263 ? -1.325 4.157 -19.516 1.00 93.50 263 GLY A N 1
ATOM 1990 C CA . GLY A 1 263 ? -1.840 2.880 -18.990 1.00 93.50 263 GLY A CA 1
ATOM 1991 C C . GLY A 1 263 ? -1.736 1.697 -19.952 1.00 93.50 263 GLY A C 1
ATOM 1992 O O . GLY A 1 263 ? -2.199 0.605 -19.636 1.00 93.50 263 GLY A O 1
ATOM 1993 N N . ARG A 1 264 ? -1.089 1.873 -21.109 1.00 95.19 264 ARG A N 1
ATOM 1994 C CA . ARG A 1 264 ? -0.798 0.763 -22.022 1.00 95.19 264 ARG A CA 1
ATOM 1995 C C . ARG A 1 264 ? 0.243 -0.159 -21.390 1.00 95.19 264 ARG A C 1
ATOM 1997 O O . ARG A 1 264 ? 1.276 0.323 -20.926 1.00 95.19 264 ARG A O 1
ATOM 2004 N N . ARG A 1 265 ? -0.011 -1.470 -21.407 1.00 95.81 265 ARG A N 1
ATOM 2005 C CA . ARG A 1 265 ? 0.939 -2.498 -20.952 1.00 95.81 265 ARG A CA 1
ATOM 2006 C C . ARG A 1 265 ? 2.185 -2.498 -21.834 1.00 95.81 265 ARG A C 1
ATOM 2008 O O . ARG A 1 265 ? 2.070 -2.401 -23.052 1.00 95.81 265 ARG A O 1
ATOM 2015 N N . LEU A 1 266 ? 3.356 -2.606 -21.217 1.00 96.69 266 LEU A N 1
ATOM 2016 C CA . LEU A 1 266 ? 4.635 -2.697 -21.915 1.00 96.69 266 LEU A CA 1
ATOM 2017 C C . LEU A 1 266 ? 5.344 -3.999 -21.572 1.00 96.69 266 LEU A C 1
ATOM 2019 O O . LEU A 1 266 ? 5.361 -4.422 -20.414 1.00 96.69 266 LEU A O 1
ATOM 2023 N N . ASP A 1 267 ? 5.975 -4.577 -22.587 1.00 96.56 267 ASP A N 1
ATOM 2024 C CA . ASP A 1 267 ? 6.877 -5.703 -22.416 1.00 96.56 267 ASP A CA 1
ATOM 2025 C C . ASP A 1 267 ? 8.223 -5.242 -21.809 1.00 96.56 267 ASP A C 1
ATOM 2027 O O . ASP A 1 267 ? 8.680 -4.128 -22.107 1.00 96.56 267 ASP A O 1
ATOM 2031 N N . PRO A 1 268 ? 8.886 -6.041 -20.949 1.00 95.62 268 PRO A N 1
ATOM 2032 C CA . PRO A 1 268 ? 10.182 -5.682 -20.382 1.00 95.62 268 PRO A CA 1
ATOM 2033 C C . PRO A 1 268 ? 11.274 -5.398 -21.415 1.00 95.62 268 PRO A C 1
ATOM 2035 O O . PRO A 1 268 ? 12.175 -4.606 -21.120 1.00 95.62 268 PRO A O 1
ATOM 2038 N N . GLU A 1 269 ? 11.214 -5.981 -22.617 1.00 95.56 269 GLU A N 1
ATOM 2039 C CA . GLU A 1 269 ? 12.204 -5.720 -23.664 1.00 95.56 269 GLU A CA 1
ATOM 2040 C C . GLU A 1 269 ? 12.174 -4.274 -24.163 1.00 95.56 269 GLU A C 1
ATOM 2042 O O . GLU A 1 269 ? 13.221 -3.729 -24.529 1.00 95.56 269 GLU A O 1
ATOM 2047 N N . ALA A 1 270 ? 11.028 -3.593 -24.045 1.00 95.69 270 ALA A N 1
ATOM 2048 C CA . ALA A 1 270 ? 10.893 -2.180 -24.391 1.00 95.69 270 ALA A CA 1
ATOM 2049 C C . ALA A 1 270 ? 11.863 -1.278 -23.600 1.00 95.69 270 ALA A C 1
ATOM 2051 O O . ALA A 1 270 ? 12.236 -0.199 -24.063 1.00 95.69 270 ALA A O 1
ATOM 2052 N N . LEU A 1 271 ? 12.352 -1.722 -22.433 1.00 96.25 271 LEU A N 1
ATOM 2053 C CA . LEU A 1 271 ? 13.353 -0.984 -21.654 1.00 96.25 271 LEU A CA 1
ATOM 2054 C C . LEU A 1 271 ? 14.712 -0.856 -22.360 1.00 96.25 271 LEU A C 1
ATOM 2056 O O . LEU A 1 271 ? 15.457 0.082 -22.064 1.00 96.25 271 LEU A O 1
ATOM 2060 N N . ARG A 1 272 ? 15.029 -1.733 -23.322 1.00 95.31 272 ARG A N 1
ATOM 2061 C CA . ARG A 1 272 ? 16.250 -1.641 -24.148 1.00 95.31 272 ARG A CA 1
ATOM 2062 C C . ARG A 1 272 ? 16.243 -0.414 -25.064 1.00 95.31 272 ARG A C 1
ATOM 2064 O O . ARG A 1 272 ? 17.291 0.134 -25.385 1.00 95.31 272 ARG A O 1
ATOM 2071 N N . HIS A 1 273 ? 15.061 0.060 -25.439 1.00 94.62 273 HIS A N 1
ATOM 2072 C CA . HIS A 1 273 ? 14.894 1.266 -26.254 1.00 94.6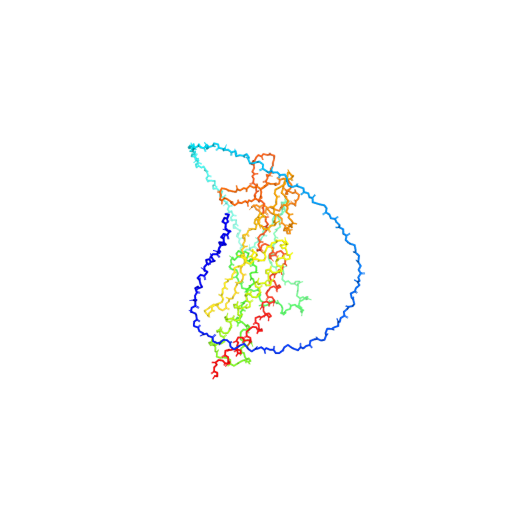2 273 HIS A CA 1
ATOM 2073 C C . HIS A 1 273 ? 14.539 2.498 -25.414 1.00 94.62 273 HIS A C 1
ATOM 2075 O O . HIS A 1 273 ? 14.417 3.607 -25.935 1.00 94.62 273 HIS A O 1
ATOM 2081 N N . ALA A 1 274 ? 14.391 2.318 -24.101 1.00 97.12 274 ALA A N 1
ATOM 2082 C CA . ALA A 1 274 ? 14.103 3.399 -23.185 1.00 97.12 274 ALA A CA 1
ATOM 2083 C C . ALA A 1 274 ? 15.366 4.192 -22.820 1.00 97.12 274 ALA A C 1
ATOM 2085 O O . ALA A 1 274 ? 16.497 3.697 -22.859 1.00 97.12 274 ALA A O 1
ATOM 2086 N N . PHE A 1 275 ? 15.163 5.438 -22.405 1.00 97.00 275 PHE A N 1
ATOM 2087 C CA . PHE A 1 275 ? 16.225 6.324 -21.947 1.00 97.00 275 PHE A CA 1
ATOM 2088 C C . PHE A 1 275 ? 15.792 7.123 -20.715 1.00 97.00 275 PHE A C 1
ATOM 2090 O O . PHE A 1 275 ? 14.615 7.406 -20.491 1.00 97.00 275 PHE A O 1
ATOM 2097 N N . LEU A 1 276 ? 16.758 7.475 -19.874 1.00 97.25 276 LEU A N 1
ATOM 2098 C CA . LEU A 1 276 ? 16.567 8.294 -18.687 1.00 97.25 276 LEU A CA 1
ATOM 2099 C C . LEU A 1 276 ? 16.736 9.767 -19.045 1.00 97.25 276 LEU A C 1
ATOM 2101 O O . LEU A 1 276 ? 17.791 10.188 -19.512 1.00 97.25 276 LEU A O 1
ATOM 2105 N N . GLN A 1 277 ? 15.712 10.566 -18.757 1.00 96.62 277 GLN A N 1
ATOM 2106 C CA . GLN A 1 277 ? 15.764 12.013 -18.939 1.00 96.62 277 GLN A CA 1
ATOM 2107 C C . GLN A 1 277 ? 15.107 12.723 -17.756 1.00 96.62 277 GLN A C 1
ATOM 2109 O O . GLN A 1 277 ? 14.067 12.302 -17.233 1.00 96.62 277 GLN A O 1
ATOM 2114 N N . ARG A 1 278 ? 15.726 13.826 -17.326 1.00 96.81 278 ARG A N 1
ATOM 2115 C CA . ARG A 1 278 ? 15.161 14.741 -16.331 1.00 96.81 278 ARG A CA 1
ATOM 2116 C C . ARG A 1 278 ? 14.108 15.629 -16.986 1.00 96.81 278 ARG A C 1
ATOM 2118 O O . ARG A 1 278 ? 14.365 16.260 -18.003 1.00 96.81 278 ARG A O 1
ATOM 2125 N N . SER A 1 279 ? 12.924 15.668 -16.385 1.00 94.62 279 SER A N 1
ATOM 2126 C CA . SER A 1 279 ? 11.890 16.655 -16.703 1.00 94.62 279 SER A CA 1
ATOM 2127 C C . SER A 1 279 ? 12.348 18.064 -16.319 1.00 94.62 279 SER A C 1
ATOM 2129 O O . SER A 1 279 ? 13.261 18.228 -15.507 1.00 94.62 279 SER A O 1
ATOM 2131 N N . ARG A 1 280 ? 11.648 19.086 -16.826 1.00 94.31 280 ARG A N 1
ATOM 2132 C CA . ARG A 1 280 ? 11.871 20.497 -16.456 1.00 94.31 280 ARG A CA 1
ATOM 2133 C C . ARG A 1 280 ? 11.797 20.743 -14.941 1.00 94.31 280 ARG A C 1
ATOM 2135 O O . ARG A 1 280 ? 12.480 21.616 -14.430 1.00 94.31 280 ARG A O 1
ATOM 2142 N N . GLN A 1 281 ? 11.030 19.928 -14.216 1.00 94.38 281 GLN A N 1
ATOM 2143 C CA . GLN A 1 281 ? 10.896 19.967 -12.753 1.00 94.38 281 GLN A CA 1
ATOM 2144 C C . GLN A 1 281 ? 12.060 19.276 -12.008 1.00 94.38 281 GLN A C 1
ATOM 2146 O O . GLN A 1 281 ? 11.970 19.022 -10.811 1.00 94.38 281 GLN A O 1
ATOM 2151 N N . GLY A 1 282 ? 13.119 18.861 -12.710 1.00 94.69 282 GLY A N 1
ATOM 2152 C CA . GLY A 1 282 ? 14.276 18.167 -12.136 1.00 94.69 282 GLY A CA 1
ATOM 2153 C C . GLY A 1 282 ? 14.045 16.684 -11.825 1.00 94.69 282 GLY A C 1
ATOM 2154 O O . GLY A 1 282 ? 14.984 15.968 -11.475 1.00 94.69 282 GLY A O 1
ATOM 2155 N N . THR A 1 283 ? 12.821 16.174 -11.988 1.00 94.81 283 THR A N 1
ATOM 2156 C CA . THR A 1 283 ? 12.527 14.758 -11.730 1.00 94.81 283 THR A CA 1
ATOM 2157 C C . THR A 1 283 ? 12.945 13.898 -12.921 1.00 94.81 283 THR A C 1
ATOM 2159 O O . THR A 1 283 ? 12.507 14.149 -14.045 1.00 94.81 283 THR A O 1
ATOM 2162 N N . ALA A 1 284 ? 13.802 12.900 -12.694 1.00 96.88 284 ALA A N 1
ATOM 2163 C CA . ALA A 1 284 ? 14.186 11.929 -13.716 1.00 96.88 284 ALA A CA 1
ATOM 2164 C C . ALA A 1 284 ? 13.100 10.864 -13.890 1.00 96.88 284 ALA A C 1
ATOM 2166 O O . ALA A 1 284 ? 12.610 10.303 -12.908 1.00 96.88 284 ALA A O 1
ATOM 2167 N N . ASN A 1 285 ? 12.749 10.591 -15.144 1.00 97.44 285 ASN A N 1
ATOM 2168 C CA . ASN A 1 285 ? 11.838 9.520 -15.524 1.00 97.44 285 ASN A CA 1
ATOM 2169 C C . ASN A 1 285 ? 12.483 8.648 -16.605 1.00 97.44 285 ASN A C 1
ATOM 2171 O O . ASN A 1 285 ? 13.448 9.057 -17.256 1.00 97.44 285 ASN A O 1
ATOM 2175 N N . VAL A 1 286 ? 11.949 7.439 -16.754 1.00 97.44 286 VAL A N 1
ATOM 2176 C CA . VAL A 1 286 ? 12.273 6.548 -17.866 1.00 97.44 286 VAL A CA 1
ATOM 2177 C C . VAL A 1 286 ? 11.290 6.855 -18.981 1.00 97.44 286 VAL A C 1
ATOM 2179 O O . VAL A 1 286 ? 10.084 6.863 -18.746 1.00 97.44 286 VAL A O 1
ATOM 2182 N N . TRP A 1 287 ? 11.813 7.123 -20.164 1.00 97.19 287 TRP A N 1
ATOM 2183 C CA . TRP A 1 287 ? 11.050 7.523 -21.331 1.00 97.19 287 TRP A CA 1
ATOM 2184 C C . TRP A 1 287 ? 11.238 6.507 -22.450 1.00 97.19 287 TRP A C 1
ATOM 2186 O O . TRP A 1 287 ? 12.336 5.977 -22.622 1.00 97.19 287 TRP A O 1
ATOM 2196 N N . LEU A 1 288 ? 10.178 6.257 -23.208 1.00 96.69 288 LEU A N 1
ATOM 2197 C CA . LEU A 1 288 ? 10.161 5.405 -24.390 1.00 96.69 288 LEU A CA 1
ATOM 2198 C C . LEU A 1 288 ? 9.728 6.235 -25.591 1.00 96.69 288 LEU A C 1
ATOM 2200 O O . LEU A 1 288 ? 8.790 7.023 -25.487 1.00 96.69 288 LEU A O 1
ATOM 2204 N N . ARG A 1 289 ? 10.387 6.052 -26.732 1.00 95.00 289 ARG A N 1
ATOM 2205 C CA . ARG A 1 289 ? 9.893 6.608 -27.997 1.00 95.00 289 ARG A CA 1
ATOM 2206 C C . ARG A 1 289 ? 8.866 5.648 -28.569 1.00 95.00 289 ARG A C 1
ATOM 2208 O O . ARG A 1 289 ? 9.135 4.452 -28.618 1.00 95.00 289 ARG A O 1
ATOM 2215 N N . ALA A 1 290 ? 7.711 6.156 -28.985 1.00 89.62 290 ALA A N 1
ATOM 2216 C CA . ALA A 1 290 ? 6.678 5.296 -29.558 1.00 89.62 290 ALA A CA 1
ATOM 2217 C C . ALA A 1 290 ? 7.055 4.767 -30.956 1.00 89.62 290 ALA A C 1
ATOM 2219 O O . ALA A 1 290 ? 6.552 3.724 -31.359 1.00 89.62 290 ALA A O 1
ATOM 2220 N N . GLY A 1 291 ? 7.945 5.461 -31.677 1.00 89.38 291 GLY A N 1
ATOM 2221 C CA . GLY A 1 291 ? 8.374 5.100 -33.029 1.00 89.38 291 GLY A CA 1
ATOM 2222 C C . GLY A 1 291 ? 9.793 5.571 -33.360 1.00 89.38 291 GLY A C 1
ATOM 2223 O O . GLY A 1 291 ? 10.572 5.914 -32.469 1.00 89.38 291 GLY A O 1
ATOM 2224 N N . LYS A 1 292 ? 10.126 5.578 -34.660 1.00 87.88 292 LYS A N 1
ATOM 2225 C CA . LYS A 1 292 ? 11.432 6.038 -35.179 1.00 87.88 292 LYS A CA 1
ATOM 2226 C C . LYS A 1 292 ? 11.635 7.545 -35.000 1.00 87.88 292 LYS A C 1
ATOM 2228 O O . LYS A 1 292 ? 12.764 8.009 -34.849 1.00 87.88 292 LYS A O 1
ATOM 2233 N N . GLU A 1 293 ? 10.542 8.298 -35.006 1.00 88.94 293 GLU A N 1
ATOM 2234 C CA . GLU A 1 293 ? 10.557 9.746 -34.845 1.00 88.94 293 GLU A CA 1
ATOM 2235 C C . GLU A 1 293 ? 11.011 10.178 -33.444 1.00 88.94 293 GLU A C 1
ATOM 2237 O O . GLU A 1 293 ? 10.990 9.427 -32.463 1.00 88.94 293 GLU A O 1
ATOM 2242 N N . ARG A 1 294 ? 11.462 11.434 -33.334 1.00 86.00 294 ARG A N 1
ATOM 2243 C CA . ARG A 1 294 ? 11.935 11.985 -32.056 1.00 86.00 294 ARG A CA 1
ATOM 2244 C C . ARG A 1 294 ? 10.818 12.109 -31.019 1.00 86.00 294 ARG A C 1
ATOM 2246 O O . ARG A 1 294 ? 11.082 11.965 -29.826 1.00 86.00 294 ARG A O 1
ATOM 2253 N N . TYR A 1 295 ? 9.607 12.359 -31.491 1.00 87.00 295 TYR A N 1
ATOM 2254 C CA . TYR A 1 295 ? 8.367 12.426 -30.734 1.00 87.00 295 TYR A CA 1
ATOM 2255 C C . TYR A 1 295 ? 7.363 11.479 -31.410 1.00 87.00 295 TYR A C 1
ATOM 2257 O O . TYR A 1 295 ? 7.515 11.243 -32.603 1.00 87.00 295 TYR A O 1
ATOM 2265 N N . PRO A 1 296 ? 6.375 10.910 -30.700 1.00 86.50 296 PRO A N 1
ATOM 2266 C CA . PRO A 1 296 ? 6.012 11.130 -29.301 1.00 86.50 296 PRO A CA 1
ATOM 2267 C C . PRO A 1 296 ? 6.843 10.300 -28.308 1.00 86.50 296 PRO A C 1
ATOM 2269 O O . PRO A 1 296 ? 7.342 9.212 -28.609 1.00 86.50 296 PRO A O 1
ATOM 2272 N N . ILE A 1 297 ? 6.990 10.842 -27.096 1.00 93.75 297 ILE A N 1
ATOM 2273 C CA . ILE A 1 297 ? 7.752 10.233 -26.003 1.00 93.75 297 ILE A CA 1
ATOM 2274 C C . ILE A 1 297 ? 6.791 9.919 -24.853 1.00 93.75 297 ILE A C 1
ATOM 2276 O O . ILE A 1 297 ? 6.139 10.813 -24.316 1.00 93.75 297 ILE A O 1
ATOM 2280 N N . GLU A 1 298 ? 6.735 8.657 -24.444 1.00 96.12 298 GLU A N 1
ATOM 2281 C CA . GLU A 1 298 ? 5.887 8.182 -23.356 1.00 96.12 298 GLU A CA 1
ATOM 2282 C C . GLU A 1 298 ? 6.715 7.917 -22.097 1.00 96.12 298 GLU A C 1
ATOM 2284 O O . GLU A 1 298 ? 7.836 7.412 -22.158 1.00 96.12 298 GLU A O 1
ATOM 2289 N N . VAL A 1 299 ? 6.164 8.232 -20.924 1.00 97.06 299 VAL A N 1
ATOM 2290 C CA . VAL A 1 299 ? 6.801 7.875 -19.649 1.00 97.06 299 VAL A CA 1
ATOM 2291 C C . VAL A 1 299 ? 6.512 6.412 -19.339 1.00 97.06 299 VAL A C 1
ATOM 2293 O O . VAL A 1 299 ? 5.347 6.023 -19.311 1.00 97.06 299 VAL A O 1
ATOM 2296 N N . ILE A 1 300 ? 7.541 5.629 -19.021 1.00 97.44 300 ILE A N 1
ATOM 2297 C CA . ILE A 1 300 ? 7.373 4.286 -18.465 1.00 97.44 300 ILE A CA 1
ATOM 2298 C C . ILE A 1 300 ? 7.241 4.377 -16.942 1.00 97.44 300 ILE A C 1
ATOM 2300 O O . ILE A 1 300 ? 8.070 4.970 -16.238 1.00 97.44 300 ILE A O 1
ATOM 2304 N N . VAL A 1 301 ? 6.198 3.747 -16.424 1.00 97.38 301 VAL A N 1
ATOM 2305 C CA . VAL A 1 301 ? 5.822 3.704 -15.015 1.00 97.38 301 VAL A CA 1
ATOM 2306 C C . VAL A 1 301 ? 5.447 2.279 -14.609 1.00 97.38 301 VAL A C 1
ATOM 2308 O O . VAL A 1 301 ? 5.185 1.418 -15.442 1.00 97.38 301 VAL A O 1
ATOM 2311 N N . ALA A 1 302 ? 5.453 2.017 -13.307 1.00 96.38 302 ALA A N 1
ATOM 2312 C CA . ALA A 1 302 ? 4.855 0.812 -12.747 1.00 96.38 302 ALA A CA 1
ATOM 2313 C C . ALA A 1 302 ? 3.389 1.098 -12.361 1.00 96.38 302 ALA A C 1
ATOM 2315 O O . ALA A 1 302 ? 3.083 2.247 -11.997 1.00 96.38 302 ALA A O 1
ATOM 2316 N N . PRO A 1 303 ? 2.512 0.079 -12.384 1.00 95.31 303 PRO A N 1
ATOM 2317 C CA . PRO A 1 303 ? 1.091 0.233 -12.090 1.00 95.31 303 PRO A CA 1
ATOM 2318 C C . PRO A 1 303 ? 0.862 0.801 -10.691 1.00 95.31 303 PRO A C 1
ATOM 2320 O O . PRO A 1 303 ? 1.695 0.657 -9.783 1.00 95.31 303 PRO A O 1
ATOM 2323 N N . SER A 1 304 ? -0.279 1.466 -10.522 1.00 95.19 304 SER A N 1
ATOM 2324 C CA . SER A 1 304 ? -0.680 2.041 -9.235 1.00 95.19 304 SER A CA 1
ATOM 2325 C C . SER A 1 304 ? -0.968 0.952 -8.194 1.00 95.19 304 SER A C 1
ATOM 2327 O O . SER A 1 304 ? -1.268 -0.187 -8.550 1.00 95.19 304 SER A O 1
ATOM 2329 N N . LEU A 1 305 ? -0.895 1.293 -6.898 1.00 92.88 305 LEU A N 1
ATOM 2330 C CA . LEU A 1 305 ? -1.241 0.326 -5.848 1.00 92.88 305 LEU A CA 1
ATOM 2331 C C . LEU A 1 305 ? -2.695 -0.137 -5.928 1.00 92.88 305 LEU A C 1
ATOM 2333 O O . LEU A 1 305 ? -2.950 -1.283 -5.583 1.00 92.88 305 LEU A O 1
ATOM 2337 N N . ALA A 1 306 ? -3.621 0.738 -6.331 1.00 91.12 306 ALA A N 1
ATOM 2338 C CA . ALA A 1 306 ? -5.032 0.387 -6.466 1.00 91.12 306 ALA A CA 1
ATOM 2339 C C . ALA A 1 306 ? -5.230 -0.684 -7.546 1.00 91.12 306 ALA A C 1
ATOM 2341 O O . ALA A 1 306 ? -5.836 -1.716 -7.285 1.00 91.12 306 ALA A O 1
ATOM 2342 N N . GLU A 1 307 ? -4.589 -0.517 -8.703 1.00 88.38 307 GLU A N 1
ATOM 2343 C CA . GLU A 1 307 ? -4.657 -1.501 -9.789 1.00 88.38 307 GLU A CA 1
ATOM 2344 C C . GLU A 1 307 ? -4.070 -2.859 -9.366 1.00 88.38 307 GLU A C 1
ATOM 2346 O O . GLU A 1 307 ? -4.712 -3.896 -9.514 1.00 88.38 307 GLU A O 1
ATOM 2351 N N . ALA A 1 308 ? -2.898 -2.866 -8.720 1.00 84.19 308 ALA A N 1
ATOM 2352 C CA . ALA A 1 308 ? -2.311 -4.106 -8.201 1.00 84.19 308 ALA A CA 1
ATOM 2353 C C . ALA A 1 308 ? -3.113 -4.738 -7.053 1.00 84.19 308 ALA A C 1
ATOM 2355 O O . ALA A 1 308 ? -2.989 -5.936 -6.787 1.00 84.19 308 ALA A O 1
ATOM 2356 N N . PHE A 1 309 ? -3.883 -3.932 -6.325 1.00 82.00 309 PHE A N 1
ATOM 2357 C CA . PHE A 1 309 ? -4.743 -4.397 -5.249 1.00 82.00 309 PHE A CA 1
ATOM 2358 C C . PHE A 1 309 ? -5.958 -5.149 -5.797 1.00 82.00 309 PHE A C 1
ATOM 2360 O O . PHE A 1 309 ? -6.268 -6.224 -5.276 1.00 82.00 309 PHE A O 1
ATOM 2367 N N . VAL A 1 310 ? -6.575 -4.626 -6.863 1.00 78.75 310 VAL A N 1
ATOM 2368 C CA . VAL A 1 310 ? -7.686 -5.269 -7.580 1.00 78.75 310 VAL A CA 1
ATOM 2369 C C . VAL A 1 310 ? -7.233 -6.589 -8.202 1.00 78.75 310 VAL A C 1
ATOM 2371 O O . VAL A 1 310 ? -7.846 -7.623 -7.961 1.00 78.75 310 VAL A O 1
ATOM 2374 N N . GLU A 1 311 ? -6.105 -6.591 -8.917 1.00 72.62 311 GLU A N 1
ATOM 2375 C CA . GLU A 1 311 ? -5.636 -7.776 -9.651 1.00 72.62 311 GLU A CA 1
ATOM 2376 C C . GLU A 1 311 ? -5.278 -8.978 -8.756 1.00 72.62 311 GLU A C 1
ATOM 2378 O O . GLU 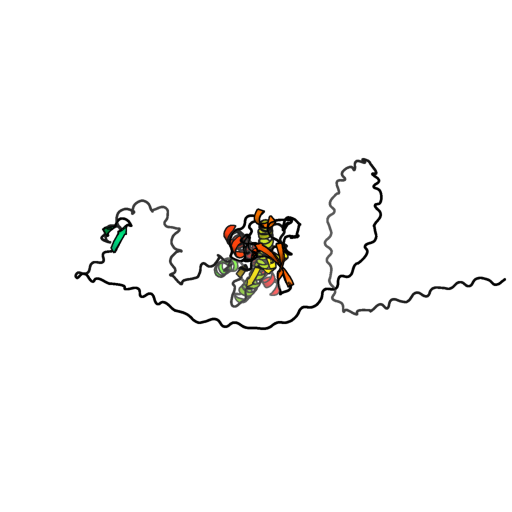A 1 311 ? -5.258 -10.111 -9.230 1.00 72.62 311 GLU A O 1
ATOM 2383 N N . ARG A 1 312 ? -4.953 -8.770 -7.470 1.00 69.38 312 ARG A N 1
ATOM 2384 C CA . ARG A 1 312 ? -4.362 -9.820 -6.613 1.00 69.38 312 ARG A CA 1
ATOM 2385 C C . ARG A 1 312 ? -5.228 -10.271 -5.437 1.00 69.38 312 ARG A C 1
ATOM 2387 O O . ARG A 1 312 ? -4.701 -10.927 -4.540 1.00 69.38 312 ARG A O 1
ATOM 2394 N N . ALA A 1 313 ? -6.508 -9.894 -5.393 1.00 78.56 313 ALA A N 1
ATOM 2395 C CA . ALA A 1 313 ? -7.429 -10.231 -4.295 1.00 78.56 313 ALA A CA 1
ATOM 2396 C C . ALA A 1 313 ? -6.876 -9.900 -2.884 1.00 78.56 313 ALA A C 1
ATOM 2398 O O . ALA A 1 313 ? -7.252 -10.498 -1.871 1.00 78.56 313 ALA A O 1
ATOM 2399 N N . ILE A 1 314 ? -5.972 -8.913 -2.786 1.00 85.56 314 ILE A N 1
ATOM 2400 C CA . ILE A 1 314 ? -5.314 -8.536 -1.522 1.00 85.56 314 ILE A CA 1
ATOM 2401 C C . ILE A 1 314 ? -6.351 -7.971 -0.536 1.00 85.56 314 ILE A C 1
ATOM 2403 O O . ILE A 1 314 ? -6.187 -8.081 0.682 1.00 85.56 314 ILE A O 1
ATOM 2407 N N . GLY A 1 315 ? -7.445 -7.403 -1.049 1.00 86.38 315 GLY A N 1
ATOM 2408 C CA . GLY A 1 315 ? -8.492 -6.779 -0.247 1.00 86.38 315 GLY A CA 1
ATOM 2409 C C . GLY A 1 315 ? -9.209 -7.712 0.709 1.00 86.38 315 GLY A C 1
ATOM 2410 O O . GLY A 1 315 ? -9.394 -7.354 1.875 1.00 86.38 315 GLY A O 1
ATOM 2411 N N . GLU A 1 316 ? -9.543 -8.923 0.277 1.00 87.12 316 GLU A N 1
ATOM 2412 C CA . GLU A 1 316 ? -10.221 -9.896 1.134 1.00 87.12 316 GLU A CA 1
ATOM 2413 C C . GLU A 1 316 ? -9.296 -10.399 2.241 1.00 87.12 316 GLU A C 1
ATOM 2415 O O . GLU A 1 316 ? -9.679 -10.462 3.413 1.00 87.12 316 GLU A O 1
ATOM 2420 N N . ALA A 1 317 ? -8.040 -10.695 1.891 1.00 89.75 317 ALA A N 1
ATOM 2421 C CA . ALA A 1 317 ? -7.027 -11.110 2.851 1.00 89.75 317 ALA A CA 1
ATOM 2422 C C . ALA A 1 317 ? -6.790 -10.034 3.922 1.00 89.75 317 ALA A C 1
ATOM 2424 O O . ALA A 1 317 ? -6.751 -10.355 5.114 1.00 89.75 317 ALA A O 1
ATOM 2425 N N . LEU A 1 318 ? -6.695 -8.760 3.524 1.00 91.38 318 LEU A N 1
ATOM 2426 C CA . LEU A 1 318 ? -6.558 -7.650 4.466 1.00 91.38 318 LEU A CA 1
ATOM 2427 C C . LEU A 1 318 ? -7.811 -7.449 5.312 1.00 91.38 318 LEU A C 1
ATOM 2429 O O . LEU A 1 318 ? -7.686 -7.274 6.521 1.00 91.38 318 LEU A O 1
ATOM 2433 N N . SER A 1 319 ? -9.002 -7.533 4.720 1.00 90.94 319 SER A N 1
ATOM 2434 C CA . SER A 1 319 ? -10.271 -7.379 5.443 1.00 90.94 319 SER A CA 1
ATOM 2435 C C . SER A 1 319 ? -10.446 -8.461 6.510 1.00 90.94 319 SER A C 1
ATOM 2437 O O . SER A 1 319 ? -10.766 -8.159 7.661 1.00 90.94 319 SER A O 1
ATOM 2439 N N . ARG A 1 320 ? -10.140 -9.717 6.170 1.00 91.88 320 ARG A N 1
ATOM 2440 C CA . ARG A 1 320 ? -10.157 -10.854 7.100 1.00 91.88 320 ARG A CA 1
ATOM 2441 C C . ARG A 1 320 ? -9.162 -10.676 8.247 1.00 91.88 320 ARG A C 1
ATOM 2443 O O . ARG A 1 320 ? -9.543 -10.801 9.410 1.00 91.88 320 ARG A O 1
ATOM 2450 N N . ARG A 1 321 ? -7.906 -10.321 7.945 1.00 94.31 321 ARG A N 1
ATOM 2451 C CA . ARG A 1 321 ? -6.881 -10.051 8.975 1.00 94.31 321 ARG A CA 1
ATOM 2452 C C . ARG A 1 321 ? -7.266 -8.882 9.870 1.00 94.31 321 ARG A C 1
ATOM 2454 O O . ARG A 1 321 ? -7.023 -8.923 11.074 1.00 94.31 321 ARG A O 1
ATOM 2461 N N . ALA A 1 322 ? -7.882 -7.854 9.298 1.00 94.50 322 ALA A N 1
ATOM 2462 C CA . ALA A 1 322 ? -8.300 -6.690 10.048 1.00 94.50 322 ALA A CA 1
ATOM 2463 C C . ALA A 1 322 ? -9.432 -7.010 11.030 1.00 94.50 322 ALA A C 1
ATOM 2465 O O . ALA A 1 322 ? -9.331 -6.625 12.192 1.00 94.50 322 ALA A O 1
ATOM 2466 N N . ARG A 1 323 ? -10.450 -7.775 10.612 1.00 92.94 323 ARG A N 1
ATOM 2467 C CA . ARG A 1 323 ? -11.521 -8.253 11.508 1.00 92.94 323 ARG A CA 1
ATOM 2468 C C . ARG A 1 323 ? -10.971 -9.126 12.639 1.00 92.94 323 ARG A C 1
ATOM 2470 O O . ARG A 1 323 ? -11.278 -8.878 13.801 1.00 92.94 323 ARG A O 1
ATOM 2477 N N . ALA A 1 324 ? -10.093 -10.078 12.316 1.00 93.25 324 ALA A N 1
ATOM 2478 C CA . ALA A 1 324 ? -9.467 -10.949 13.312 1.00 93.25 324 ALA A CA 1
ATOM 2479 C C . ALA A 1 324 ? -8.648 -10.155 14.350 1.00 93.25 324 ALA A C 1
ATOM 2481 O O . ALA A 1 324 ? -8.793 -10.353 15.556 1.00 93.25 324 ALA A O 1
ATOM 2482 N N . ARG A 1 325 ? -7.820 -9.202 13.897 1.00 95.75 325 ARG A N 1
ATOM 2483 C CA . ARG A 1 325 ? -7.025 -8.341 14.789 1.00 95.75 325 ARG A CA 1
ATOM 2484 C C . ARG A 1 325 ? -7.892 -7.384 15.607 1.00 95.75 325 ARG A C 1
ATOM 2486 O O . ARG A 1 325 ? -7.570 -7.140 16.768 1.00 95.75 325 ARG A O 1
ATOM 2493 N N . PHE A 1 326 ? -8.968 -6.852 15.027 1.00 95.94 326 PHE A N 1
ATOM 2494 C CA . PHE A 1 326 ? -9.839 -5.889 15.696 1.00 95.94 326 PHE A CA 1
ATOM 2495 C C . PHE A 1 326 ? -10.414 -6.447 16.999 1.00 95.94 326 PHE A C 1
ATOM 2497 O O . PHE A 1 326 ? -10.302 -5.781 18.025 1.00 95.94 326 PHE A O 1
ATOM 2504 N N . GLY A 1 327 ? -10.947 -7.674 16.985 1.00 94.19 327 GLY A N 1
ATOM 2505 C CA . GLY A 1 327 ? -11.516 -8.300 18.183 1.00 94.19 327 GLY A CA 1
ATOM 2506 C C . GLY A 1 327 ? -10.512 -8.388 19.338 1.00 94.19 327 GLY A C 1
ATOM 2507 O O . GLY A 1 327 ? -10.804 -7.952 20.452 1.00 94.19 327 GLY A O 1
ATOM 2508 N N . ALA A 1 328 ? -9.291 -8.855 19.057 1.00 95.56 328 ALA A N 1
ATOM 2509 C CA . ALA A 1 328 ? -8.231 -8.969 20.060 1.00 95.56 328 ALA A CA 1
ATOM 2510 C C . ALA A 1 328 ? -7.791 -7.601 20.615 1.00 95.56 328 ALA A C 1
ATOM 2512 O O . ALA A 1 328 ? -7.671 -7.422 21.828 1.00 95.56 328 ALA A O 1
ATOM 2513 N N . VAL A 1 329 ? -7.583 -6.607 19.743 1.00 97.19 329 VAL A N 1
ATOM 2514 C CA . VAL A 1 329 ? -7.177 -5.254 20.162 1.00 97.19 329 VAL A CA 1
ATOM 2515 C C . VAL A 1 329 ? -8.303 -4.554 20.931 1.00 97.19 329 VAL A C 1
ATOM 2517 O O . VAL A 1 329 ? -8.034 -3.822 21.883 1.00 97.19 329 VAL A O 1
ATOM 2520 N N . PHE A 1 330 ? -9.563 -4.787 20.557 1.00 96.62 330 PHE A N 1
ATOM 2521 C CA . PHE A 1 330 ? -10.720 -4.234 21.255 1.00 96.62 330 PHE A CA 1
ATOM 2522 C C . PHE A 1 330 ? -10.816 -4.748 22.689 1.00 96.62 330 PHE A C 1
ATOM 2524 O O . PHE A 1 330 ? -10.953 -3.942 23.605 1.00 96.62 330 PHE A O 1
ATOM 2531 N N . GLN A 1 331 ? -10.663 -6.056 22.903 1.00 95.31 331 GLN A N 1
ATOM 2532 C CA . GLN A 1 331 ? -10.652 -6.634 24.249 1.00 95.31 331 GLN A CA 1
ATOM 2533 C C . GLN A 1 331 ? -9.533 -6.048 25.123 1.00 95.31 331 GLN A C 1
ATOM 2535 O O . GLN A 1 331 ? -9.759 -5.753 26.295 1.00 95.31 331 GLN A O 1
ATOM 2540 N N . GLN A 1 332 ? -8.338 -5.834 24.562 1.00 96.88 332 GLN A N 1
ATOM 2541 C CA . GLN A 1 332 ? -7.227 -5.195 25.277 1.00 96.88 332 GLN A CA 1
ATOM 2542 C C . GLN A 1 332 ? -7.558 -3.750 25.676 1.00 96.88 332 GL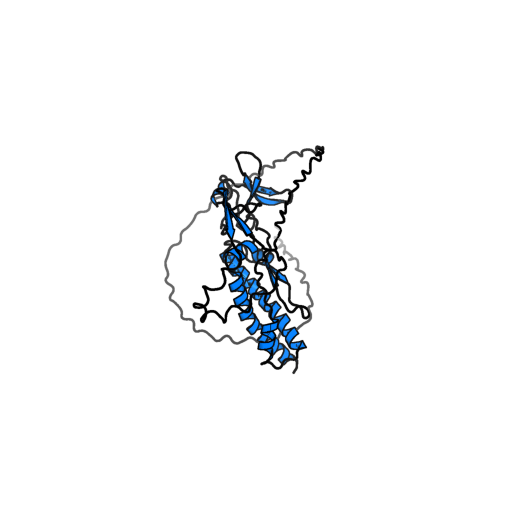N A C 1
ATOM 2544 O O . GLN A 1 332 ? -7.368 -3.368 26.830 1.00 96.88 332 GLN A O 1
ATOM 2549 N N . GLU A 1 333 ? -8.089 -2.953 24.744 1.00 97.38 333 GLU A N 1
ATOM 2550 C CA . GLU A 1 333 ? -8.487 -1.569 25.023 1.00 97.38 333 GLU A CA 1
ATOM 2551 C C . GLU A 1 333 ? -9.644 -1.484 26.022 1.00 97.38 333 GLU A C 1
ATOM 2553 O O . GLU A 1 333 ? -9.649 -0.596 26.872 1.00 97.38 333 GLU A O 1
ATOM 2558 N N . ALA A 1 334 ? -10.600 -2.408 25.952 1.00 95.81 334 ALA A N 1
ATOM 2559 C CA . ALA A 1 334 ? -11.705 -2.513 26.894 1.00 95.81 334 ALA A CA 1
ATOM 2560 C C . ALA A 1 334 ? -11.210 -2.808 28.318 1.00 95.81 334 ALA A C 1
ATOM 2562 O O . ALA A 1 334 ? -11.546 -2.073 29.246 1.00 95.81 334 ALA A O 1
ATOM 2563 N N . LYS A 1 335 ? -10.342 -3.815 28.488 1.00 95.19 335 LYS A N 1
ATOM 2564 C CA . LYS A 1 335 ? -9.728 -4.148 29.786 1.00 95.19 335 LYS A CA 1
ATOM 2565 C C . LYS A 1 335 ? -8.939 -2.972 30.365 1.00 95.19 335 LYS A C 1
ATOM 2567 O O . LYS A 1 335 ? -9.096 -2.656 31.538 1.00 95.19 335 LYS A O 1
ATOM 2572 N N . PHE A 1 336 ? -8.158 -2.282 29.532 1.00 96.56 336 PHE A N 1
ATOM 2573 C CA . PHE A 1 336 ? -7.413 -1.085 29.937 1.00 96.56 336 PHE A CA 1
ATOM 2574 C C . PHE A 1 336 ? -8.320 0.061 30.415 1.00 96.56 336 PHE A C 1
ATOM 2576 O O . PHE A 1 336 ? -7.921 0.873 31.248 1.00 96.56 336 PHE A O 1
ATOM 2583 N N . ARG A 1 337 ? -9.538 0.174 29.874 1.00 95.00 337 ARG A N 1
ATOM 2584 C CA . ARG A 1 337 ? -10.515 1.168 30.338 1.00 95.00 337 ARG A CA 1
ATOM 2585 C C . ARG A 1 337 ? -11.123 0.773 31.675 1.00 95.00 337 ARG A C 1
ATOM 2587 O O . ARG A 1 337 ? -11.140 1.607 32.571 1.00 95.00 337 ARG A O 1
ATOM 2594 N N . LEU A 1 338 ? -11.528 -0.487 31.823 1.00 93.38 338 LEU A N 1
ATOM 2595 C CA . LEU A 1 338 ? -12.062 -1.007 33.083 1.00 93.38 338 LEU A CA 1
ATOM 2596 C C . LEU A 1 338 ? -11.046 -0.877 34.227 1.00 93.38 338 LEU A C 1
ATOM 2598 O O . LEU A 1 338 ? -11.411 -0.466 35.323 1.00 93.38 338 LEU A O 1
ATOM 2602 N N . SER A 1 339 ? -9.761 -1.138 33.964 1.00 95.62 339 SER A N 1
ATOM 2603 C CA . SER A 1 339 ? -8.705 -0.991 34.972 1.00 95.62 339 SER A CA 1
ATOM 2604 C C . SER A 1 339 ? -8.442 0.456 35.391 1.00 95.62 339 SER A C 1
ATOM 2606 O O . SER A 1 339 ? -7.818 0.668 36.417 1.00 95.62 339 SER A O 1
ATOM 2608 N N . LYS A 1 340 ? -8.862 1.447 34.595 1.00 95.19 340 LYS A N 1
ATOM 2609 C CA . LYS A 1 340 ? -8.711 2.876 34.913 1.00 95.19 340 LYS A CA 1
ATOM 2610 C C . LYS A 1 340 ? -9.872 3.462 35.714 1.00 95.19 340 LYS A C 1
ATOM 2612 O O . LYS A 1 340 ? -9.803 4.631 36.073 1.00 95.19 340 LYS A O 1
ATOM 2617 N N . ARG A 1 341 ? -10.953 2.700 35.891 1.00 89.12 341 ARG A N 1
ATOM 2618 C CA . ARG A 1 341 ? -12.136 3.131 36.643 1.00 89.12 341 ARG A CA 1
ATOM 2619 C C . ARG A 1 341 ? -12.034 2.800 38.134 1.00 89.12 341 ARG A C 1
ATOM 2621 O O . ARG A 1 341 ? -12.731 3.426 38.922 1.00 89.12 341 ARG A O 1
ATOM 2628 N N . ARG A 1 342 ? -11.224 1.798 38.477 1.00 79.81 342 ARG A N 1
ATOM 2629 C CA . ARG A 1 342 ? -10.848 1.486 39.858 1.00 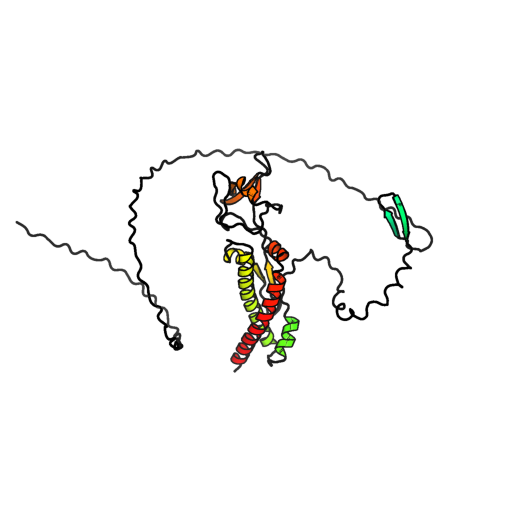79.81 342 ARG A CA 1
ATOM 2630 C C . ARG A 1 342 ? -9.818 2.493 40.337 1.00 79.81 342 ARG A C 1
ATOM 2632 O O . ARG A 1 342 ? -9.916 2.876 41.514 1.00 79.81 342 ARG A O 1
#

Sequence (342 aa):
MPAPSTRTKVGRGFASRRSRRSGTAQIFCRRPRAADPVRRAPVSPGAAAGRRQGVPRAPSGGREIRFPRRGAGAAGAALPRGARARLGVVQGAARCARGLRLRIESDRVGRTRCLREDEGAAFHALRDRGAACARSIGAQRGGGEEGGDVIPTINVKHDLNRLSAGLGLLTAERMKAAVRALNRTLTTVRAEGARDMGLAYRGLKISAIKRQMRFKRASQAHPAAVLTFSNRRFRLFGNWRTTQTRRGVRTGRLPFRLETGGGRRLDPEALRHAFLQRSRQGTANVWLRAGKERYPIEVIVAPSLAEAFVERAIGEALSRRARARFGAVFQQEAKFRLSKRR

Foldseek 3Di:
DDDDDDDDDDDDDDDDPDDDDDDDDDPPPPDDDDDDDDDDDDDDDDDDDDDDDDDDDDDDDDDDDDDDDDDDDDDDDDDDDDDDDDDDDDDDDDDDPDDADWDWDADPVGDIDTDHPPPDPPPPPPPPPPPPPPPPPPDDDDDDDDPDLPWLKDDCPVVLVVLVVPQPDDPVLSLVLLLVLLQVLVVVLLQVLLVVVCVQFPQFDSVVQSVQWDWDGADSVRSMITTDGHQDWAFQPPGFCWDADPQAIDGPDDHPWKAWPVRHTDDPVQRSQWHWDQDPVRDIFIWGAPDPDPDDIITMTHGGPSVVCSVPVSSVVSSVSSVVSSSVSSVVSSVVSVVVVD

Radius of gyration: 35.71 Å; chains: 1; bounding box: 132×63×81 Å

pLDDT: mean 71.75, std 24.29, range [33.75, 97.44]